Protein AF-A0A0B4BW77-F1 (afdb_monomer_lite)

Sequence (186 aa):
MVEDGPVEFASAALFLFASVLAFWTLVTRELAHKSDVQLLLGVSLFSLLLFLSEVSFGARFFDFEMPPMEGGGEFDGGHDIAIILLRIMQKGDAISLVVALSLLLAFIGFVAVIYKARDPIRRFLQDEFHFALLVHVVLLACGVLLDLVPSRTVSLLEEAVEFTASVTIVWALLLFRRVCSSSMSR

pLDDT: mean 72.36, std 15.63, range [34.16, 97.12]

Secondary structure (DSSP, 8-state):
-----HHHHHHHHHHHHHHHHHHHHHHHS--S-HHHHHHHHHHHHHHHHHHHHHTGGGHHHHTPPPPBPTTSSB--SSHHHHHHHHHHHHTT-HHHHHHHHHHHHHHHHHHHHHHHSHHHHHHHHHSHHHHHHHHHHHHHHHHHHHHTS--HHHHHHHHHHHHHHHHHHHHHHHHHHHHHHHHTT-

Radius of gyration: 18.62 Å; chains: 1; bounding box: 36×39×57 Å

Structure (mmCIF, N/CA/C/O backbone):
data_AF-A0A0B4BW77-F1
#
_entry.id   AF-A0A0B4BW77-F1
#
loop_
_atom_site.group_PDB
_atom_site.id
_atom_site.type_symbol
_atom_site.label_atom_id
_atom_site.label_alt_id
_atom_site.label_comp_id
_atom_site.label_asym_id
_atom_site.label_entity_id
_atom_site.label_seq_id
_atom_site.pdbx_PDB_ins_code
_atom_site.Cartn_x
_atom_site.Cartn_y
_atom_site.Cartn_z
_atom_site.occupancy
_atom_site.B_iso_or_equiv
_atom_site.auth_seq_id
_atom_site.auth_comp_id
_atom_site.auth_asym_id
_atom_site.auth_atom_id
_atom_site.pdbx_PDB_model_num
ATOM 1 N N . MET A 1 1 ? 8.332 -13.791 -23.248 1.00 34.16 1 MET A N 1
ATOM 2 C CA . MET A 1 1 ? 8.058 -14.889 -22.301 1.00 34.16 1 MET A CA 1
ATOM 3 C C . MET A 1 1 ? 8.515 -14.385 -20.953 1.00 34.16 1 MET A C 1
ATOM 5 O O . MET A 1 1 ? 9.686 -14.518 -20.621 1.00 34.16 1 MET A O 1
ATOM 9 N N . VAL A 1 2 ? 7.631 -13.628 -20.315 1.00 42.31 2 VAL A N 1
ATOM 10 C CA . VAL A 1 2 ? 7.838 -13.030 -18.999 1.00 42.31 2 VAL A CA 1
ATOM 11 C C . VAL A 1 2 ? 7.521 -14.149 -18.013 1.00 42.31 2 VAL A C 1
ATOM 13 O O . VAL A 1 2 ? 6.435 -14.718 -18.065 1.00 42.31 2 VAL A O 1
ATOM 16 N N . GLU A 1 3 ? 8.517 -14.598 -17.255 1.00 41.25 3 GLU A N 1
ATOM 17 C CA . GLU A 1 3 ? 8.243 -15.444 -16.096 1.00 41.25 3 GLU A CA 1
ATOM 18 C C . GLU A 1 3 ? 7.619 -14.520 -15.054 1.00 41.25 3 GLU A C 1
ATOM 20 O O . GLU A 1 3 ? 8.354 -13.769 -14.421 1.00 41.25 3 GLU A O 1
ATOM 25 N N . ASP A 1 4 ? 6.292 -14.557 -14.910 1.00 58.50 4 ASP A N 1
ATOM 26 C CA . ASP A 1 4 ? 5.616 -14.001 -13.736 1.00 58.50 4 ASP A CA 1
ATOM 27 C C . ASP A 1 4 ? 6.308 -14.579 -12.495 1.00 58.50 4 ASP A C 1
ATOM 29 O O . ASP A 1 4 ? 6.298 -15.794 -12.244 1.00 58.50 4 ASP A O 1
ATOM 33 N N . GLY A 1 5 ? 6.996 -13.715 -11.752 1.00 69.25 5 GLY A N 1
ATOM 34 C CA . GLY A 1 5 ? 7.774 -14.127 -10.599 1.00 69.25 5 GLY A CA 1
ATOM 35 C C . GLY A 1 5 ? 6.849 -14.621 -9.480 1.00 69.25 5 GLY A C 1
ATOM 36 O O . GLY A 1 5 ? 5.802 -14.026 -9.226 1.00 69.25 5 GLY A O 1
ATOM 37 N N . PRO A 1 6 ? 7.227 -15.659 -8.708 1.00 81.50 6 PRO A N 1
ATOM 38 C CA . PRO A 1 6 ? 6.468 -16.062 -7.517 1.00 81.50 6 PRO A CA 1
ATOM 39 C C . PRO A 1 6 ? 6.309 -14.922 -6.492 1.00 81.50 6 PRO A C 1
ATOM 41 O O . PRO A 1 6 ? 5.449 -15.004 -5.616 1.00 81.50 6 PRO A O 1
ATOM 44 N N . VAL A 1 7 ? 7.142 -13.879 -6.591 1.00 84.44 7 VAL A N 1
ATOM 45 C CA . VAL A 1 7 ? 7.108 -12.674 -5.758 1.00 84.44 7 VAL A CA 1
ATOM 46 C C . VAL A 1 7 ? 5.927 -11.771 -6.118 1.00 84.44 7 VAL A C 1
ATOM 48 O O . VAL A 1 7 ? 5.205 -11.396 -5.199 1.00 84.44 7 VAL A O 1
ATOM 51 N N . GLU A 1 8 ? 5.667 -11.515 -7.404 1.00 81.88 8 GLU A N 1
ATOM 52 C CA . GLU A 1 8 ? 4.513 -10.722 -7.874 1.00 81.88 8 GLU A CA 1
ATOM 53 C C . GLU A 1 8 ? 3.184 -11.369 -7.464 1.00 81.88 8 GLU A C 1
ATOM 55 O O . GLU A 1 8 ? 2.278 -10.742 -6.918 1.00 81.88 8 GLU A O 1
ATOM 60 N N . PHE A 1 9 ? 3.069 -12.691 -7.625 1.00 85.81 9 PHE A N 1
ATOM 61 C CA . PHE A 1 9 ? 1.867 -13.390 -7.168 1.00 85.81 9 PHE A CA 1
ATOM 62 C C . PHE A 1 9 ? 1.692 -13.283 -5.644 1.00 85.81 9 PHE A C 1
ATOM 64 O O . PHE A 1 9 ? 0.572 -13.162 -5.133 1.00 85.81 9 PHE A O 1
ATOM 71 N N . ALA A 1 10 ? 2.796 -13.332 -4.895 1.00 89.50 10 ALA A N 1
ATOM 72 C CA . ALA A 1 10 ? 2.762 -13.210 -3.448 1.00 89.50 10 ALA A CA 1
ATOM 73 C C . ALA A 1 10 ? 2.405 -11.784 -2.991 1.00 89.50 10 ALA A C 1
ATOM 75 O O . ALA A 1 10 ? 1.598 -11.652 -2.067 1.00 89.50 10 ALA A O 1
ATOM 76 N N . SER A 1 11 ? 2.944 -10.733 -3.625 1.00 90.00 11 SER A N 1
ATOM 77 C CA . SER A 1 11 ? 2.578 -9.337 -3.341 1.00 90.00 11 SER A CA 1
ATOM 78 C C . SER A 1 11 ? 1.105 -9.088 -3.666 1.00 90.00 11 SER A C 1
ATOM 80 O O . SER A 1 11 ? 0.370 -8.594 -2.804 1.00 90.00 11 SER A O 1
ATOM 82 N N . ALA A 1 12 ? 0.627 -9.557 -4.824 1.00 90.25 12 ALA A N 1
ATOM 83 C CA . ALA A 1 12 ? -0.780 -9.514 -5.212 1.00 90.25 12 ALA A CA 1
ATOM 84 C C . ALA A 1 12 ? -1.688 -10.158 -4.151 1.00 90.25 12 ALA A C 1
ATOM 86 O O . ALA A 1 12 ? -2.634 -9.539 -3.650 1.00 90.25 12 ALA A O 1
ATOM 87 N N . ALA A 1 13 ? -1.387 -11.400 -3.757 1.00 93.44 13 ALA A N 1
ATOM 88 C CA . ALA A 1 13 ? -2.166 -12.127 -2.760 1.00 93.44 13 ALA A CA 1
ATOM 89 C C . ALA A 1 13 ? -2.197 -11.396 -1.407 1.00 93.44 13 ALA A C 1
ATOM 91 O O . ALA A 1 13 ? -3.237 -11.365 -0.741 1.00 93.44 13 ALA A O 1
ATOM 92 N N . LEU A 1 14 ? -1.084 -10.773 -1.009 1.00 95.75 14 LEU A N 1
ATOM 93 C CA . LEU A 1 14 ? -0.999 -9.977 0.213 1.00 95.75 14 LEU A CA 1
ATOM 94 C C . LEU A 1 14 ? -1.806 -8.678 0.120 1.00 95.75 14 LEU A C 1
ATOM 96 O O . LEU A 1 14 ? -2.469 -8.323 1.096 1.00 95.75 14 LEU A O 1
ATOM 100 N N . PHE A 1 15 ? -1.834 -8.002 -1.030 1.00 94.12 15 PHE A N 1
ATOM 101 C CA . PHE A 1 15 ? -2.699 -6.837 -1.240 1.00 94.12 15 PHE A CA 1
ATOM 102 C C . PHE A 1 15 ? -4.185 -7.203 -1.211 1.00 94.12 15 PHE A C 1
ATOM 104 O O . PHE A 1 15 ? -4.974 -6.519 -0.551 1.00 94.12 15 PHE A O 1
ATOM 111 N N . LEU A 1 16 ? -4.575 -8.325 -1.824 1.00 95.44 16 LEU A N 1
ATOM 112 C CA . LEU A 1 16 ? -5.945 -8.832 -1.728 1.00 95.44 16 LEU A CA 1
ATOM 113 C C . LEU A 1 16 ? -6.302 -9.1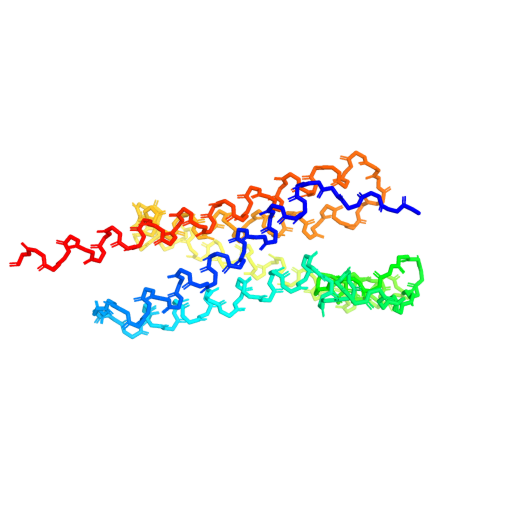64 -0.276 1.00 95.44 16 LEU A C 1
ATOM 115 O O . LEU A 1 16 ? -7.358 -8.765 0.223 1.00 95.44 16 LEU A O 1
ATOM 119 N N . PHE A 1 17 ? -5.402 -9.854 0.426 1.00 97.00 17 PHE A N 1
ATOM 120 C CA . PHE A 1 17 ? -5.583 -10.171 1.835 1.00 97.00 17 PHE A CA 1
ATOM 121 C C . PHE A 1 17 ? -5.716 -8.905 2.688 1.00 97.00 17 PHE A C 1
ATOM 123 O O . PHE A 1 17 ? -6.618 -8.834 3.521 1.00 97.00 17 PHE A O 1
ATOM 130 N N . ALA A 1 18 ? -4.887 -7.883 2.457 1.00 96.38 18 ALA A N 1
ATOM 131 C CA . ALA A 1 18 ? -4.980 -6.591 3.132 1.00 96.38 18 ALA A CA 1
ATOM 132 C C . ALA A 1 18 ? -6.332 -5.911 2.868 1.00 96.38 18 ALA A C 1
ATOM 134 O O . ALA A 1 18 ? -6.977 -5.444 3.809 1.00 96.38 18 ALA A O 1
ATOM 135 N N . SER A 1 19 ? -6.808 -5.924 1.619 1.00 95.56 19 SER A N 1
ATOM 136 C CA . SER A 1 19 ? -8.107 -5.357 1.249 1.00 95.56 19 SER A CA 1
ATOM 137 C C . SER A 1 19 ? -9.262 -6.016 2.008 1.00 95.56 19 SER A C 1
ATOM 139 O O . SER A 1 19 ? -10.070 -5.327 2.647 1.00 95.56 19 SER A O 1
ATOM 141 N N . VAL A 1 20 ? -9.297 -7.354 2.002 1.00 97.12 20 VAL A N 1
ATOM 142 C CA . VAL A 1 20 ? -10.304 -8.153 2.712 1.00 97.12 20 VAL A CA 1
ATOM 143 C C . VAL A 1 20 ? -10.185 -7.955 4.218 1.00 97.12 20 VAL A C 1
ATOM 145 O O . VAL A 1 20 ? -11.196 -7.792 4.897 1.00 97.12 20 VAL A O 1
ATOM 148 N N . LEU A 1 21 ? -8.968 -7.932 4.762 1.00 96.12 21 LEU A N 1
ATOM 149 C CA . LEU A 1 21 ? -8.731 -7.761 6.191 1.00 96.12 21 LEU A CA 1
ATOM 150 C C . LEU A 1 21 ? -9.185 -6.381 6.680 1.00 96.12 21 LEU A C 1
ATOM 152 O O . LEU A 1 21 ? -9.793 -6.292 7.751 1.00 96.12 21 LEU A O 1
ATOM 156 N N . ALA A 1 22 ? -8.925 -5.322 5.913 1.00 93.62 22 ALA A N 1
ATOM 157 C CA . ALA A 1 22 ? -9.378 -3.966 6.210 1.00 93.62 22 ALA A CA 1
ATOM 158 C C . ALA A 1 22 ? -10.910 -3.877 6.189 1.00 93.62 22 ALA A C 1
ATOM 160 O O . ALA A 1 22 ? -11.507 -3.426 7.169 1.00 93.62 22 ALA A O 1
ATOM 161 N N . PHE A 1 23 ? -11.553 -4.398 5.137 1.00 95.12 23 PHE A N 1
ATOM 162 C CA . PHE A 1 23 ? -13.014 -4.427 5.030 1.00 95.12 23 PHE A CA 1
ATOM 163 C C . PHE A 1 23 ? -13.659 -5.270 6.134 1.00 95.12 23 PHE A C 1
ATOM 165 O O . PHE A 1 23 ? -14.602 -4.840 6.792 1.00 95.12 23 PHE A O 1
ATOM 172 N N . TRP A 1 24 ? -13.112 -6.456 6.404 1.00 94.88 24 TRP A N 1
ATOM 173 C CA . TRP A 1 24 ? -13.575 -7.310 7.492 1.00 94.88 24 TRP A CA 1
ATOM 174 C C . TRP A 1 24 ? -13.477 -6.591 8.837 1.00 94.88 24 TRP A C 1
ATOM 176 O O . TRP A 1 24 ? -14.383 -6.672 9.663 1.00 94.88 24 TRP A O 1
ATOM 186 N N . THR A 1 25 ? -12.376 -5.879 9.081 1.00 92.75 25 THR A N 1
ATOM 187 C CA . THR A 1 25 ? -12.195 -5.103 10.315 1.00 92.75 25 THR A CA 1
ATOM 188 C C . THR A 1 25 ? -13.239 -4.000 10.419 1.00 92.75 25 THR A C 1
ATOM 190 O O . THR A 1 25 ? -13.837 -3.850 11.480 1.00 92.75 25 THR A O 1
ATOM 193 N N . LEU A 1 26 ? -13.514 -3.304 9.315 1.00 92.62 26 LEU A N 1
ATOM 194 C CA . LEU A 1 26 ? -14.539 -2.270 9.232 1.00 92.62 26 LEU A CA 1
ATOM 195 C C . LEU A 1 26 ? -15.942 -2.794 9.586 1.00 92.62 26 LEU A C 1
ATOM 197 O O . LEU A 1 26 ? -16.679 -2.103 10.280 1.00 92.62 26 LEU A O 1
ATOM 201 N N . VAL A 1 27 ? -16.313 -4.000 9.138 1.00 92.62 27 VAL A N 1
ATOM 202 C CA . VAL A 1 27 ? -17.664 -4.552 9.376 1.00 92.62 27 VAL A CA 1
ATOM 203 C C . VAL A 1 27 ? -17.808 -5.315 10.695 1.00 92.62 27 VAL A C 1
ATOM 205 O O . VAL A 1 27 ? -18.928 -5.518 11.155 1.00 92.62 27 VAL A O 1
ATOM 208 N N . THR A 1 28 ? -16.706 -5.767 11.304 1.00 90.19 28 THR A N 1
ATOM 209 C CA . THR A 1 28 ? -16.750 -6.612 12.517 1.00 90.19 28 THR A CA 1
ATOM 210 C C . THR A 1 28 ? -16.306 -5.928 13.799 1.00 90.19 28 THR A C 1
ATOM 212 O O . THR A 1 28 ? -16.478 -6.501 14.876 1.00 90.19 28 THR A O 1
ATOM 215 N N . ARG A 1 29 ? -15.710 -4.736 13.722 1.00 85.50 29 ARG A N 1
ATOM 216 C CA . ARG A 1 29 ? -15.259 -3.992 14.900 1.00 85.50 29 ARG A CA 1
ATOM 217 C C . ARG A 1 29 ? -16.062 -2.717 15.067 1.00 85.50 29 ARG A C 1
ATOM 219 O O . ARG A 1 29 ? -16.334 -2.010 14.104 1.00 85.50 29 ARG A O 1
ATOM 226 N N . GLU A 1 30 ? -16.384 -2.406 16.316 1.00 83.44 30 GLU A N 1
ATOM 227 C CA . GLU A 1 30 ? -16.870 -1.080 16.669 1.00 83.44 30 GLU A CA 1
ATOM 228 C C . GLU A 1 30 ? -15.696 -0.102 16.623 1.00 83.44 30 GLU A C 1
ATOM 230 O O . GLU A 1 30 ? -14.687 -0.274 17.312 1.00 83.44 30 GLU A O 1
ATOM 235 N N . LEU A 1 31 ? -15.813 0.901 15.759 1.00 84.88 31 LEU A N 1
ATOM 236 C CA . LEU A 1 31 ? -14.794 1.920 15.557 1.00 84.88 31 LEU A CA 1
ATOM 237 C C . LEU A 1 31 ? -15.200 3.177 16.319 1.00 84.88 31 LEU A C 1
ATOM 239 O O . LEU A 1 31 ? -16.306 3.691 16.145 1.00 84.88 31 LEU A O 1
ATOM 243 N N . ALA A 1 32 ? -14.296 3.675 17.159 1.00 79.31 32 ALA A N 1
ATOM 244 C CA . ALA A 1 32 ? -14.567 4.822 18.020 1.00 79.31 32 ALA A CA 1
ATOM 245 C C . ALA A 1 32 ? -14.694 6.135 17.227 1.00 79.31 32 ALA A C 1
ATOM 247 O O . ALA A 1 32 ? -15.439 7.034 17.626 1.00 79.31 32 ALA A O 1
ATOM 248 N N . HIS A 1 33 ? -13.985 6.255 16.099 1.00 82.50 33 HIS A N 1
ATOM 249 C CA . HIS A 1 33 ? -13.908 7.494 15.333 1.00 82.50 33 HIS A CA 1
ATOM 250 C C . HIS A 1 33 ? -14.300 7.308 13.862 1.00 82.50 33 HIS A C 1
ATOM 252 O O . HIS A 1 33 ? -13.935 6.337 13.202 1.00 82.50 33 HIS A O 1
ATOM 258 N N . LYS A 1 34 ? -15.009 8.302 13.303 1.00 81.19 34 LYS A N 1
ATOM 259 C CA . LYS A 1 34 ? -15.368 8.338 11.870 1.00 81.19 34 LYS A CA 1
ATOM 260 C C . LYS A 1 34 ? -14.142 8.365 10.948 1.00 81.19 34 LYS A C 1
ATOM 262 O O . LYS A 1 34 ? -14.232 7.896 9.818 1.00 81.19 34 LYS A O 1
ATOM 267 N N . SER A 1 35 ? -13.019 8.908 11.420 1.00 81.81 35 SER A N 1
ATOM 268 C CA . SER A 1 35 ? -11.739 8.889 10.704 1.00 81.81 35 SER A CA 1
ATOM 269 C C . SER A 1 35 ? -11.256 7.466 10.439 1.00 81.81 35 SER A C 1
ATOM 271 O O . SER A 1 35 ? -10.749 7.195 9.359 1.00 81.81 35 SER A O 1
ATOM 273 N N . ASP A 1 36 ? -11.477 6.549 11.380 1.00 86.06 36 ASP A N 1
ATOM 274 C CA . ASP A 1 36 ? -11.006 5.166 11.287 1.00 86.06 36 ASP A CA 1
ATOM 275 C C . ASP A 1 36 ? -11.819 4.386 10.251 1.00 86.06 36 ASP A C 1
ATOM 277 O O . ASP A 1 36 ? -11.274 3.598 9.483 1.00 86.06 36 ASP A O 1
ATOM 281 N N . VAL A 1 37 ? -13.124 4.673 10.176 1.00 87.06 37 VAL A N 1
ATOM 282 C CA . VAL A 1 37 ? -14.019 4.158 9.129 1.00 87.06 37 VAL A CA 1
ATOM 283 C C . VAL A 1 37 ? -13.526 4.582 7.747 1.00 87.06 37 VAL A C 1
ATOM 285 O O . VAL A 1 37 ? -13.382 3.747 6.856 1.00 87.06 37 VAL A O 1
ATOM 288 N N . GLN A 1 38 ? -13.258 5.879 7.567 1.00 84.62 38 GLN A N 1
ATOM 289 C CA . GLN A 1 38 ? -12.775 6.423 6.295 1.00 84.62 38 GLN A CA 1
ATOM 290 C C . GLN A 1 38 ? -11.406 5.855 5.926 1.00 84.62 38 GLN A C 1
ATOM 292 O O . GLN A 1 38 ? -11.182 5.500 4.771 1.00 84.62 38 GLN A O 1
ATOM 297 N N . LEU A 1 39 ? -10.516 5.729 6.910 1.00 86.62 39 LEU A N 1
ATOM 298 C CA . LEU A 1 39 ? -9.186 5.174 6.724 1.00 86.62 39 LEU A CA 1
ATOM 299 C C . LEU A 1 39 ? -9.242 3.704 6.301 1.00 86.62 39 LEU A C 1
ATOM 301 O O . LEU A 1 39 ? -8.622 3.348 5.307 1.00 86.62 39 LEU A O 1
ATOM 305 N N . LEU A 1 40 ? -10.003 2.856 7.000 1.00 89.00 40 LEU A N 1
ATOM 306 C CA . LEU A 1 40 ? -10.122 1.433 6.663 1.00 89.00 40 LEU A CA 1
ATOM 307 C C . LEU A 1 40 ? -10.803 1.209 5.315 1.00 89.00 40 LEU A C 1
ATOM 309 O O . LEU A 1 40 ? -10.385 0.325 4.570 1.00 89.00 40 LEU A O 1
ATOM 313 N N . LEU A 1 41 ? -11.819 2.009 4.982 1.00 87.38 41 LEU A N 1
ATOM 314 C CA . LEU A 1 41 ? -12.435 1.968 3.658 1.00 87.38 41 LEU A CA 1
ATOM 315 C C . LEU A 1 41 ? -11.427 2.373 2.575 1.00 87.38 41 LEU A C 1
ATOM 317 O O . LEU A 1 41 ? -11.308 1.685 1.565 1.00 87.38 41 LEU A O 1
ATOM 321 N N . GLY A 1 42 ? -10.673 3.450 2.809 1.00 82.44 42 GLY A N 1
ATOM 322 C CA . GLY A 1 42 ? -9.621 3.916 1.909 1.00 82.44 42 GLY A CA 1
ATOM 323 C C . GLY A 1 42 ? -8.533 2.867 1.699 1.00 82.44 42 GLY A C 1
ATOM 324 O O . GLY A 1 42 ? -8.228 2.537 0.559 1.00 82.44 42 GLY A O 1
ATOM 325 N N . VAL A 1 43 ? -8.007 2.283 2.780 1.00 87.88 43 VAL A N 1
ATOM 326 C CA . VAL A 1 43 ? -7.014 1.199 2.722 1.00 87.88 43 VAL A CA 1
ATOM 327 C C . VAL A 1 43 ? -7.583 -0.025 2.009 1.00 87.88 43 VAL A C 1
ATOM 329 O O . VAL A 1 43 ? -6.911 -0.589 1.157 1.00 87.88 43 VAL A O 1
ATOM 332 N N . SER A 1 44 ? -8.829 -0.413 2.292 1.00 89.81 44 SER A N 1
ATOM 333 C CA . SER A 1 44 ? -9.460 -1.563 1.640 1.00 89.81 44 SER A CA 1
ATOM 334 C C . SER A 1 44 ? -9.555 -1.386 0.123 1.00 89.81 44 SER A C 1
ATOM 336 O O . SER A 1 44 ? -9.124 -2.265 -0.627 1.00 89.81 44 SER A O 1
ATOM 338 N N . LEU A 1 45 ? -10.067 -0.240 -0.332 1.00 83.81 45 LEU A N 1
ATOM 339 C CA . LEU A 1 45 ? -10.190 0.071 -1.755 1.00 83.81 45 LEU A CA 1
ATOM 340 C C . LEU A 1 45 ? -8.820 0.225 -2.422 1.00 83.81 45 LEU A C 1
ATOM 342 O O . LEU A 1 45 ? -8.608 -0.295 -3.512 1.00 83.81 45 LEU A O 1
ATOM 346 N N . PHE A 1 46 ? -7.879 0.901 -1.765 1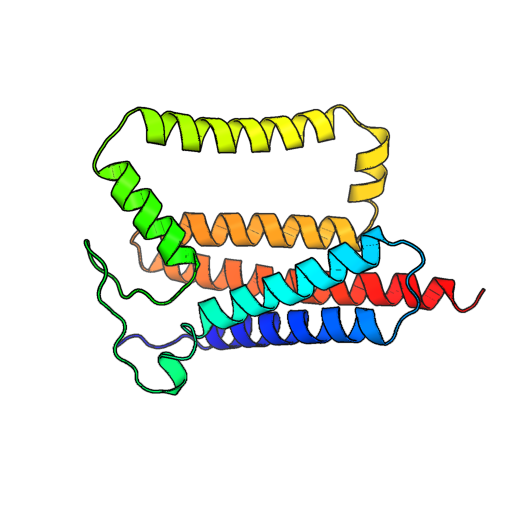.00 83.69 46 PHE A N 1
ATOM 347 C CA . PHE A 1 46 ? -6.538 1.108 -2.297 1.00 83.69 46 PHE A CA 1
ATOM 348 C C . PHE A 1 46 ? -5.766 -0.209 -2.431 1.00 83.69 46 PHE A C 1
ATOM 350 O O . PHE A 1 46 ? -5.220 -0.485 -3.492 1.00 83.69 46 PHE A O 1
ATOM 357 N N . SER A 1 47 ? -5.790 -1.079 -1.417 1.00 87.31 47 SER A N 1
ATOM 358 C CA . SER A 1 47 ? -5.173 -2.407 -1.507 1.00 87.31 47 SER A CA 1
ATOM 359 C C . SER A 1 47 ? -5.845 -3.299 -2.554 1.00 87.31 47 SER A C 1
ATOM 361 O O . SER A 1 47 ? -5.167 -4.106 -3.179 1.00 87.31 47 SER A O 1
ATOM 363 N N . LEU A 1 48 ? -7.151 -3.138 -2.803 1.00 84.75 48 LEU A N 1
ATOM 364 C CA . LEU A 1 48 ? -7.813 -3.830 -3.913 1.00 84.75 48 LEU A CA 1
ATOM 365 C C . LEU A 1 48 ? -7.277 -3.352 -5.267 1.00 84.75 48 LEU A C 1
ATOM 367 O O . LEU A 1 48 ? -7.036 -4.174 -6.143 1.00 84.75 48 LEU A O 1
ATOM 371 N N . LEU A 1 49 ? -7.071 -2.043 -5.433 1.00 79.44 49 LEU A N 1
ATOM 372 C CA . LEU A 1 49 ? -6.480 -1.486 -6.651 1.00 79.44 49 LEU A CA 1
ATOM 373 C C . LEU A 1 49 ? -5.044 -1.976 -6.867 1.00 79.44 49 LEU A C 1
ATOM 375 O O . LEU A 1 49 ? -4.705 -2.315 -7.992 1.00 79.44 49 LEU A O 1
ATOM 379 N N . LEU A 1 50 ? -4.232 -2.065 -5.809 1.00 82.38 50 LEU A N 1
ATOM 380 C CA . LEU A 1 50 ? -2.871 -2.611 -5.895 1.00 82.38 50 LEU A CA 1
ATOM 381 C C . LEU A 1 50 ? -2.875 -4.089 -6.294 1.00 82.38 50 LEU A C 1
ATOM 383 O O . LEU A 1 50 ? -2.137 -4.475 -7.188 1.00 82.38 50 LEU A O 1
ATOM 387 N N . PHE A 1 51 ? -3.760 -4.898 -5.701 1.00 87.12 51 PHE A N 1
ATOM 388 C CA . PHE A 1 51 ? -3.953 -6.284 -6.134 1.00 87.12 51 PHE A CA 1
ATOM 389 C C . PHE A 1 51 ? -4.318 -6.363 -7.616 1.00 87.12 51 PHE A C 1
ATOM 391 O O . PHE A 1 51 ? -3.710 -7.131 -8.350 1.00 87.12 51 PHE A O 1
ATOM 398 N N . LEU A 1 52 ? -5.307 -5.574 -8.050 1.00 80.25 52 LEU A N 1
ATOM 399 C CA . LEU A 1 52 ? -5.731 -5.550 -9.446 1.00 80.25 52 LEU A CA 1
ATOM 400 C C . LEU A 1 52 ? -4.601 -5.106 -10.372 1.00 80.25 52 LEU A C 1
ATOM 402 O O . LEU A 1 52 ? -4.513 -5.644 -11.465 1.00 80.25 52 LEU A O 1
ATOM 406 N N . SER A 1 53 ? -3.748 -4.180 -9.938 1.00 76.00 53 SER A N 1
ATOM 407 C CA . SER A 1 53 ? -2.556 -3.772 -10.680 1.00 76.00 53 SER A CA 1
ATOM 408 C C . SER A 1 53 ? -1.597 -4.943 -10.882 1.00 76.00 53 SER A C 1
ATOM 410 O O . SER A 1 53 ? -1.262 -5.260 -12.008 1.00 76.00 53 SER A O 1
ATOM 412 N N . GLU A 1 54 ? -1.256 -5.652 -9.809 1.00 81.38 54 GLU A N 1
ATOM 413 C CA . GLU A 1 54 ? -0.314 -6.782 -9.832 1.00 81.38 54 GLU A CA 1
ATOM 414 C C . GLU A 1 54 ? -0.809 -7.981 -10.652 1.00 81.38 54 GLU A C 1
ATOM 416 O O . GLU A 1 54 ? -0.037 -8.718 -11.264 1.00 81.38 54 GLU A O 1
ATOM 421 N N . VAL A 1 55 ? -2.128 -8.198 -10.681 1.00 78.88 55 VAL A N 1
ATOM 422 C CA . VAL A 1 55 ? -2.742 -9.222 -11.543 1.00 78.88 55 VAL A CA 1
ATOM 423 C C . VAL A 1 55 ? -3.211 -8.664 -12.870 1.00 78.88 55 VAL A C 1
ATOM 425 O O . VAL A 1 55 ? -3.988 -9.325 -13.574 1.00 78.88 55 VAL A O 1
ATOM 428 N N . SER A 1 56 ? -2.759 -7.467 -13.242 1.00 71.12 56 SER A N 1
ATOM 429 C CA . SER A 1 56 ? -2.959 -6.982 -14.593 1.00 71.12 56 SER A CA 1
ATOM 430 C C . SER A 1 56 ? -4.426 -6.802 -14.976 1.00 71.12 56 SER A C 1
ATOM 432 O O . SER A 1 56 ? -4.875 -7.131 -16.071 1.00 71.12 56 SER A O 1
ATOM 434 N N . PHE A 1 57 ? -5.222 -6.355 -14.005 1.00 64.00 57 PHE A N 1
ATOM 435 C CA . PHE A 1 57 ? -6.681 -6.272 -14.046 1.00 64.00 57 PHE A CA 1
ATOM 436 C C . PHE A 1 57 ? -7.356 -7.566 -14.538 1.00 64.00 57 PHE A C 1
ATOM 438 O O . PHE A 1 57 ? -8.457 -7.546 -15.086 1.00 64.00 57 PHE A O 1
ATOM 445 N N . GLY A 1 58 ? -6.713 -8.713 -14.308 1.00 56.06 58 GLY A N 1
ATOM 446 C CA . GLY A 1 58 ? -7.194 -10.026 -14.714 1.00 56.06 58 GLY A CA 1
ATOM 447 C C . GLY A 1 58 ? -6.742 -10.478 -16.101 1.00 56.06 58 GLY A C 1
ATOM 448 O O . GLY A 1 58 ? -7.017 -11.622 -16.451 1.00 56.06 58 GLY A O 1
ATOM 449 N N . ALA A 1 59 ? -6.020 -9.669 -16.877 1.00 58.25 59 ALA A N 1
ATOM 450 C CA . ALA A 1 59 ? -5.517 -10.094 -18.184 1.00 58.25 59 ALA A CA 1
ATOM 451 C C . ALA A 1 59 ? -4.600 -11.329 -18.086 1.00 58.25 59 ALA A C 1
ATOM 453 O O . ALA A 1 59 ? -4.720 -12.228 -18.915 1.00 58.25 59 ALA A O 1
ATOM 454 N N . ARG A 1 60 ? -3.831 -11.454 -16.991 1.00 63.31 60 ARG A N 1
ATOM 455 C CA . ARG A 1 60 ? -3.041 -12.654 -16.642 1.00 63.31 60 ARG A CA 1
ATOM 456 C C . ARG A 1 60 ? -3.890 -13.908 -16.368 1.00 63.31 60 ARG A C 1
ATOM 458 O O . ARG A 1 60 ? -3.439 -15.020 -16.599 1.00 63.31 60 ARG A O 1
ATOM 465 N N . PHE A 1 61 ? -5.129 -13.761 -15.887 1.00 59.97 61 PHE A N 1
ATOM 466 C CA . PHE A 1 61 ? -6.032 -14.895 -15.617 1.00 59.97 61 PHE A CA 1
ATOM 467 C C . PHE A 1 61 ? -6.884 -15.308 -16.821 1.00 59.97 61 PHE A C 1
ATOM 469 O O . PHE A 1 61 ? -7.408 -16.421 -16.847 1.00 59.97 61 PHE A O 1
ATOM 476 N N . PHE A 1 62 ? -7.064 -14.408 -17.786 1.00 61.12 62 PHE A N 1
ATOM 477 C CA . PHE A 1 62 ? -7.954 -14.599 -18.930 1.00 61.12 62 PHE A CA 1
ATOM 478 C C . PHE A 1 62 ? -7.207 -14.674 -20.274 1.00 61.12 62 PHE A C 1
ATOM 480 O O . PHE A 1 62 ? -7.870 -14.661 -21.309 1.00 61.12 62 PHE A O 1
ATOM 487 N N . ASP A 1 63 ? -5.868 -14.765 -20.262 1.00 60.81 63 ASP A N 1
ATOM 488 C CA . ASP A 1 63 ? -4.996 -14.750 -21.454 1.00 60.81 63 ASP A CA 1
ATOM 489 C C . ASP A 1 63 ? -5.329 -13.589 -22.417 1.00 60.81 63 ASP A C 1
ATOM 491 O O . ASP A 1 63 ? -5.269 -13.721 -23.642 1.00 60.81 63 ASP A O 1
ATOM 495 N N . PHE A 1 64 ? -5.726 -12.433 -21.874 1.00 59.41 64 PHE A N 1
ATOM 496 C CA . PHE A 1 64 ? -5.942 -11.249 -22.702 1.00 59.41 64 PHE A CA 1
ATOM 497 C C . PHE A 1 64 ? -4.592 -10.648 -23.083 1.00 59.41 64 PHE A C 1
ATOM 499 O O . PHE A 1 64 ? -3.783 -10.333 -22.214 1.00 59.41 64 PHE A O 1
ATOM 506 N N . GLU A 1 65 ? -4.377 -10.433 -24.382 1.00 54.97 65 GLU A N 1
ATOM 507 C CA . GLU A 1 65 ? -3.241 -9.646 -24.857 1.00 54.97 65 GLU A CA 1
ATOM 508 C C . GLU A 1 65 ? -3.396 -8.198 -24.382 1.00 54.97 65 GLU A C 1
ATOM 510 O O . GLU A 1 65 ? -4.375 -7.513 -24.703 1.00 54.97 65 GLU A O 1
ATOM 515 N N . MET A 1 66 ? -2.424 -7.741 -23.598 1.00 60.09 66 MET A N 1
ATOM 516 C CA . MET A 1 66 ? -2.381 -6.375 -23.105 1.00 60.09 66 MET A CA 1
ATOM 517 C C . MET A 1 66 ? -2.163 -5.393 -24.251 1.00 60.09 66 MET A C 1
ATOM 519 O O . MET A 1 66 ? -1.341 -5.649 -25.137 1.00 60.09 66 MET A O 1
ATOM 523 N N . PRO A 1 67 ? -2.848 -4.236 -24.248 1.00 56.66 67 PRO A N 1
ATOM 524 C CA . PRO A 1 67 ? -2.592 -3.231 -25.256 1.00 56.66 67 PRO A CA 1
ATOM 525 C C . PRO A 1 67 ? -1.139 -2.738 -25.117 1.00 56.66 67 PRO A C 1
ATOM 527 O O . PRO A 1 67 ? -0.726 -2.325 -24.029 1.00 56.66 67 PRO A O 1
ATOM 530 N N . PRO A 1 68 ? -0.347 -2.772 -26.203 1.00 61.50 68 PRO A N 1
ATOM 531 C CA . PRO A 1 68 ? 1.038 -2.329 -26.163 1.00 61.50 68 PRO A CA 1
ATOM 532 C C . PRO A 1 68 ? 1.103 -0.817 -25.929 1.00 61.50 68 PRO A C 1
ATOM 534 O O . PRO A 1 68 ? 0.359 -0.044 -26.540 1.00 61.50 68 PRO A O 1
ATOM 537 N N . MET A 1 69 ? 2.021 -0.379 -25.071 1.00 60.03 69 MET A N 1
ATOM 538 C CA . MET A 1 69 ? 2.219 1.039 -24.781 1.00 60.03 69 MET A CA 1
ATOM 539 C C . MET A 1 69 ? 3.127 1.722 -25.814 1.00 60.03 69 MET A C 1
ATOM 541 O O . MET A 1 69 ? 4.122 1.155 -26.279 1.00 60.03 69 MET A O 1
ATOM 545 N N . GLU A 1 70 ? 2.850 2.996 -26.132 1.00 49.78 70 GLU A N 1
ATOM 546 C CA . GLU A 1 70 ? 3.789 3.822 -26.905 1.00 49.78 70 GLU A CA 1
ATOM 547 C C . GLU A 1 70 ? 5.137 3.928 -26.162 1.00 49.78 70 GLU A C 1
ATOM 549 O O . GLU A 1 70 ? 5.212 4.412 -25.029 1.00 49.78 70 GLU A O 1
ATOM 554 N N . GLY A 1 71 ? 6.221 3.500 -26.818 1.00 57.41 71 GLY A N 1
ATOM 555 C CA . GLY A 1 71 ? 7.575 3.504 -26.248 1.00 57.41 71 GLY A CA 1
ATOM 556 C C . GLY A 1 71 ? 8.031 2.179 -25.625 1.00 57.41 71 GLY A C 1
ATOM 557 O O . GLY A 1 71 ? 9.133 2.136 -25.088 1.00 57.41 71 GLY A O 1
ATOM 558 N N . GLY A 1 72 ? 7.234 1.109 -25.738 1.00 61.06 72 GLY A N 1
ATOM 559 C CA . GLY A 1 72 ? 7.569 -0.241 -25.264 1.00 61.06 72 GLY A CA 1
ATOM 560 C C . GLY A 1 72 ? 6.951 -0.580 -23.902 1.00 61.06 72 GLY A C 1
ATOM 561 O O . GLY A 1 72 ? 6.688 0.319 -23.102 1.00 61.06 72 GLY A O 1
ATOM 562 N N . GLY A 1 73 ? 6.725 -1.870 -23.647 1.00 62.22 73 GLY A N 1
ATOM 563 C CA . GLY A 1 73 ? 5.974 -2.372 -22.488 1.00 62.22 73 GLY A CA 1
ATOM 564 C C . GLY A 1 73 ? 4.503 -2.663 -22.809 1.00 62.22 73 GLY A C 1
ATOM 565 O O . GLY A 1 73 ? 3.982 -2.232 -23.843 1.00 62.22 73 GLY A O 1
ATOM 566 N N . GLU A 1 74 ? 3.855 -3.411 -21.927 1.00 66.69 74 GLU A N 1
ATOM 567 C CA . GLU A 1 74 ? 2.439 -3.786 -21.975 1.00 66.69 74 GLU A CA 1
ATOM 568 C C . GLU A 1 74 ? 1.697 -3.002 -20.890 1.00 66.69 74 GLU A C 1
ATOM 570 O O . GLU A 1 74 ? 2.260 -2.821 -19.822 1.00 66.69 74 GLU A O 1
ATOM 575 N N . PHE A 1 75 ? 0.494 -2.482 -21.168 1.00 60.09 75 PHE A N 1
ATOM 576 C CA . PHE A 1 75 ? -0.304 -1.774 -20.156 1.00 60.09 75 PHE A CA 1
ATOM 577 C C . PHE A 1 75 ? -0.900 -2.791 -19.179 1.00 60.09 75 PHE A C 1
ATOM 579 O O . PHE A 1 75 ? -2.006 -3.287 -19.393 1.00 60.09 75 PHE A O 1
ATOM 586 N N . ASP A 1 76 ? -0.135 -3.125 -18.154 1.00 64.12 76 ASP A N 1
ATOM 587 C CA . ASP A 1 76 ? -0.320 -4.218 -17.230 1.00 64.12 76 ASP A CA 1
ATOM 588 C C . ASP A 1 76 ? -0.613 -3.802 -15.784 1.00 64.12 76 ASP A C 1
ATOM 590 O O . ASP A 1 76 ? -0.874 -4.677 -14.965 1.00 64.12 76 ASP A O 1
ATOM 594 N N . GLY A 1 77 ? -0.720 -2.502 -15.488 1.00 63.84 77 GLY A N 1
ATOM 595 C CA . GLY A 1 77 ? -1.033 -2.020 -14.145 1.00 63.84 77 GLY A CA 1
ATOM 596 C C . GLY A 1 77 ? -1.519 -0.569 -14.041 1.00 63.84 77 GLY A C 1
ATOM 597 O O . GLY A 1 77 ? -1.583 0.207 -14.991 1.00 63.84 77 GLY A O 1
ATOM 598 N N . GLY A 1 78 ? -1.897 -0.161 -12.826 1.00 56.84 78 GLY A N 1
ATOM 599 C CA . GLY A 1 78 ? -2.233 1.231 -12.503 1.00 56.84 78 GLY A CA 1
ATOM 600 C C . GLY A 1 78 ? -1.006 2.153 -12.449 1.00 56.84 78 GLY A C 1
ATOM 601 O O . GLY A 1 78 ? -1.138 3.358 -12.669 1.00 56.84 78 GLY A O 1
ATOM 602 N N . HIS A 1 79 ? 0.184 1.601 -12.196 1.00 61.59 79 HIS A N 1
ATOM 603 C CA . HIS A 1 79 ? 1.471 2.310 -12.271 1.00 61.59 79 HIS A CA 1
ATOM 604 C C . HIS A 1 79 ? 1.845 2.650 -13.720 1.00 61.59 79 HIS A C 1
ATOM 606 O O . HIS A 1 79 ? 2.433 3.709 -13.946 1.00 61.59 79 HIS A O 1
ATOM 612 N N . ASP A 1 80 ? 1.349 1.911 -14.717 1.00 60.25 80 ASP A N 1
ATOM 613 C CA . ASP A 1 80 ? 1.518 2.294 -16.122 1.00 60.25 80 ASP A CA 1
ATOM 614 C C . ASP A 1 80 ? 0.838 3.603 -16.482 1.00 60.25 80 ASP A C 1
ATOM 616 O O . ASP A 1 80 ? 1.292 4.313 -17.374 1.00 60.25 80 ASP A O 1
ATOM 620 N N . ILE A 1 81 ? -0.224 3.991 -15.772 1.00 56.25 81 ILE A N 1
ATOM 621 C CA . ILE A 1 81 ? -0.809 5.325 -15.938 1.00 56.25 81 ILE A CA 1
ATOM 622 C C . ILE A 1 81 ? 0.218 6.388 -15.527 1.00 56.25 81 ILE A C 1
ATOM 624 O O . ILE A 1 81 ? 0.342 7.412 -16.202 1.00 56.25 81 ILE A O 1
ATOM 628 N N . ALA A 1 82 ? 0.994 6.145 -14.465 1.00 56.69 82 ALA A N 1
ATOM 629 C CA . ALA A 1 82 ? 2.085 7.023 -14.054 1.00 56.69 82 ALA A CA 1
ATOM 630 C C . ALA A 1 82 ? 3.249 6.995 -15.060 1.00 56.69 82 ALA A C 1
ATOM 632 O O . ALA A 1 82 ? 3.791 8.058 -15.361 1.00 56.69 82 ALA A O 1
ATOM 633 N N . ILE A 1 83 ? 3.581 5.837 -15.645 1.00 59.84 83 ILE A N 1
ATOM 634 C CA . ILE A 1 83 ? 4.602 5.703 -16.701 1.00 59.84 83 ILE A CA 1
ATOM 635 C C . ILE A 1 83 ? 4.174 6.416 -17.987 1.00 59.84 83 ILE A C 1
ATOM 637 O O . ILE A 1 83 ? 4.955 7.176 -18.558 1.00 59.84 83 ILE A O 1
ATOM 641 N N . ILE A 1 84 ? 2.935 6.228 -18.442 1.00 56.62 84 ILE A N 1
ATOM 642 C CA . ILE A 1 84 ? 2.355 6.911 -19.604 1.00 56.62 84 ILE A CA 1
ATOM 643 C C . ILE A 1 84 ? 2.345 8.418 -19.358 1.00 56.62 84 ILE A C 1
ATOM 645 O O . ILE A 1 84 ? 2.786 9.173 -20.226 1.00 56.62 84 ILE A O 1
ATOM 649 N N . LEU A 1 85 ? 1.920 8.867 -18.171 1.00 55.62 85 LEU A N 1
ATOM 650 C CA . LEU A 1 85 ? 2.007 10.273 -17.782 1.00 55.62 85 LEU A CA 1
ATOM 651 C C . LEU A 1 85 ? 3.458 10.756 -17.834 1.00 55.62 85 LEU A C 1
ATOM 653 O O . LEU A 1 85 ? 3.723 11.748 -18.499 1.00 55.62 85 LEU A O 1
ATOM 657 N N . LEU A 1 86 ? 4.418 10.038 -17.250 1.00 57.41 86 LEU A N 1
ATOM 658 C CA . LEU A 1 86 ? 5.839 10.399 -17.275 1.00 57.41 86 LEU A CA 1
ATOM 659 C C . LEU A 1 86 ? 6.439 10.418 -18.687 1.00 57.41 86 LEU A C 1
ATOM 661 O O . LEU A 1 86 ? 7.248 11.290 -18.994 1.00 57.41 86 LEU A O 1
ATOM 665 N N . ARG A 1 87 ? 6.024 9.522 -19.583 1.00 63.00 87 ARG A N 1
ATOM 666 C CA . ARG A 1 87 ? 6.457 9.502 -20.990 1.00 63.00 87 ARG A CA 1
ATOM 667 C C . ARG A 1 87 ? 5.852 10.653 -21.786 1.00 63.00 87 ARG A C 1
ATOM 669 O O . ARG A 1 87 ? 6.554 11.290 -22.573 1.00 63.00 87 ARG A O 1
ATOM 676 N N . ILE A 1 88 ? 4.583 10.978 -21.537 1.00 53.19 88 ILE A N 1
ATOM 677 C CA . ILE A 1 88 ? 3.950 12.204 -22.040 1.00 53.19 88 ILE A CA 1
ATOM 678 C C . ILE A 1 88 ? 4.701 13.433 -21.494 1.00 53.19 88 ILE A C 1
ATOM 680 O O . ILE A 1 88 ? 4.952 14.377 -22.239 1.00 53.19 88 ILE A O 1
ATOM 684 N N . MET A 1 89 ? 5.158 13.394 -20.237 1.00 50.72 89 MET A N 1
ATOM 685 C CA . MET A 1 89 ? 5.952 14.457 -19.607 1.00 50.72 89 MET A CA 1
ATOM 686 C C . MET A 1 89 ? 7.376 14.572 -20.184 1.00 50.72 89 MET A C 1
ATOM 688 O O . MET A 1 89 ? 7.888 15.688 -20.269 1.00 50.72 89 MET A O 1
ATOM 692 N N . GLN A 1 90 ? 8.000 13.468 -20.618 1.00 56.22 90 GLN A N 1
ATOM 693 C CA . GLN A 1 90 ? 9.323 13.436 -21.266 1.00 56.22 90 GLN A CA 1
ATOM 694 C C . GLN A 1 90 ? 9.297 13.893 -22.734 1.00 56.22 90 GLN A C 1
ATOM 696 O O . GLN A 1 90 ? 10.314 14.377 -23.231 1.00 56.22 90 GLN A O 1
ATOM 701 N N . LYS A 1 91 ? 8.145 13.813 -23.421 1.00 59.66 91 LYS A N 1
ATOM 702 C CA . LYS A 1 91 ? 7.952 14.392 -24.769 1.00 59.66 91 LYS A CA 1
ATOM 703 C C . LYS A 1 91 ? 7.900 15.934 -24.777 1.00 59.66 91 LYS A C 1
ATOM 705 O O . LYS A 1 91 ? 7.949 16.525 -25.851 1.00 59.66 91 LYS A O 1
ATOM 710 N N . GLY A 1 92 ? 7.932 16.576 -23.606 1.00 54.00 92 GLY A N 1
ATOM 711 C CA . GLY A 1 92 ? 8.297 17.983 -23.441 1.00 54.00 92 GLY A CA 1
ATOM 712 C C . GLY A 1 92 ? 7.123 18.917 -23.162 1.00 54.00 92 GLY A C 1
ATOM 713 O O . GLY A 1 92 ? 6.370 19.259 -24.064 1.00 54.00 92 GLY A O 1
ATOM 714 N N . ASP A 1 93 ? 7.055 19.416 -21.927 1.00 50.50 93 ASP A N 1
ATOM 715 C CA . ASP A 1 93 ? 6.683 20.808 -21.657 1.00 50.50 93 ASP A CA 1
ATOM 716 C C . ASP A 1 93 ? 7.249 21.220 -20.288 1.00 50.50 93 ASP A C 1
ATOM 718 O O . ASP A 1 93 ? 7.186 20.451 -19.334 1.00 50.50 93 ASP A O 1
ATOM 722 N N . ALA A 1 94 ? 7.807 22.423 -20.145 1.00 53.50 94 ALA A N 1
ATOM 723 C CA . ALA A 1 94 ? 8.415 22.890 -18.887 1.00 53.50 94 ALA A CA 1
ATOM 724 C C . ALA A 1 94 ? 7.426 22.865 -17.700 1.00 53.50 94 ALA A C 1
ATOM 726 O O . ALA A 1 94 ? 7.821 22.774 -16.536 1.00 53.50 94 ALA A O 1
ATOM 72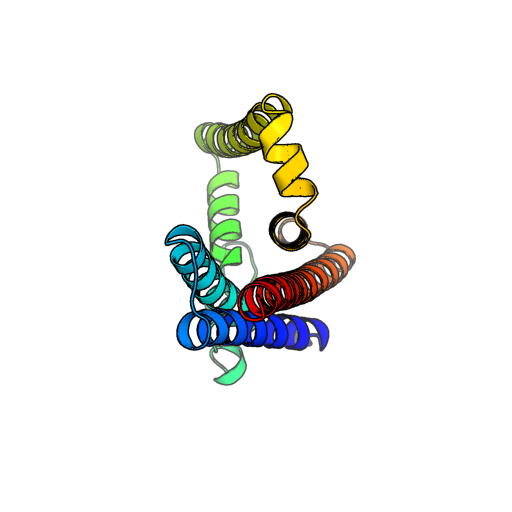7 N N . ILE A 1 95 ? 6.129 22.884 -18.011 1.00 51.22 95 ILE A N 1
ATOM 728 C CA . ILE A 1 95 ? 5.010 22.762 -17.079 1.00 51.22 95 ILE A CA 1
ATOM 729 C C . ILE A 1 95 ? 5.026 21.409 -16.346 1.00 51.22 95 ILE A C 1
ATOM 731 O O . ILE A 1 95 ? 4.715 21.361 -15.158 1.00 51.22 95 ILE A O 1
ATOM 735 N N . SER A 1 96 ? 5.446 20.316 -16.990 1.00 48.12 96 SER A N 1
ATOM 736 C CA . SER A 1 96 ? 5.458 18.978 -16.379 1.00 48.12 96 SER A CA 1
ATOM 737 C C . SER A 1 96 ? 6.541 18.822 -15.310 1.00 48.12 96 SER A C 1
ATOM 739 O O . SER A 1 96 ? 6.298 18.244 -14.249 1.00 48.12 96 SER A O 1
ATOM 741 N N . LEU A 1 97 ? 7.715 19.409 -15.548 1.00 50.66 97 LEU A N 1
ATOM 742 C CA . LEU A 1 97 ? 8.817 19.452 -14.589 1.00 50.66 97 LEU A CA 1
ATOM 743 C C . LEU A 1 97 ? 8.449 20.336 -13.394 1.00 50.66 97 LEU A C 1
ATOM 745 O O . LEU A 1 97 ? 8.735 19.982 -12.252 1.00 50.66 97 LEU A O 1
ATOM 749 N N . VAL A 1 98 ? 7.725 21.433 -13.640 1.00 51.53 98 VAL A N 1
ATOM 750 C CA . VAL A 1 98 ? 7.156 22.276 -12.584 1.00 51.53 98 VAL A CA 1
ATOM 751 C C . VAL A 1 98 ? 6.115 21.514 -11.769 1.00 51.53 98 VAL A C 1
ATOM 753 O O . VAL A 1 98 ? 6.151 21.621 -10.550 1.00 51.53 98 VAL A O 1
ATOM 756 N N . VAL A 1 99 ? 5.234 20.708 -12.370 1.00 53.34 99 VAL A N 1
ATOM 757 C CA . VAL A 1 99 ? 4.230 19.917 -11.628 1.00 53.34 99 VAL A CA 1
ATOM 758 C C . VAL A 1 99 ? 4.882 18.813 -10.793 1.00 53.34 99 VAL A C 1
ATOM 760 O O . VAL A 1 99 ? 4.571 18.702 -9.610 1.00 53.34 99 VAL A O 1
ATOM 763 N N . ALA A 1 100 ? 5.831 18.051 -11.346 1.00 54.41 100 ALA A N 1
ATOM 764 C CA . ALA A 1 100 ? 6.562 17.024 -10.598 1.00 54.41 100 ALA A CA 1
ATOM 765 C C . ALA A 1 100 ? 7.377 17.629 -9.445 1.00 54.41 100 ALA A C 1
ATOM 767 O O . ALA A 1 100 ? 7.313 17.150 -8.312 1.00 54.41 100 ALA A O 1
ATOM 768 N N . LEU A 1 101 ? 8.081 18.736 -9.705 1.00 54.00 101 LEU A N 1
ATOM 769 C CA . LEU A 1 101 ? 8.813 19.471 -8.677 1.00 54.00 101 LEU A CA 1
ATOM 770 C C . LEU A 1 101 ? 7.860 20.082 -7.641 1.00 54.00 101 LEU A C 1
ATOM 772 O O . LEU A 1 101 ? 8.185 20.093 -6.461 1.00 54.00 101 LEU A O 1
ATOM 776 N N . SER A 1 102 ? 6.670 20.533 -8.047 1.00 49.69 102 SER A N 1
ATOM 777 C CA . SER A 1 102 ? 5.642 21.064 -7.142 1.00 49.69 102 SER A CA 1
ATOM 778 C C . SER A 1 102 ? 5.038 19.978 -6.260 1.00 49.69 102 SER A C 1
ATOM 780 O O . SER A 1 102 ? 4.830 20.228 -5.080 1.00 49.69 102 SER A O 1
ATOM 782 N N . LEU A 1 103 ? 4.796 18.773 -6.785 1.00 56.91 103 LEU A N 1
ATOM 783 C CA . LEU A 1 103 ? 4.316 17.629 -6.004 1.00 56.91 103 LEU A CA 1
ATOM 784 C C . LEU A 1 103 ? 5.387 17.131 -5.034 1.00 56.91 103 LEU A C 1
ATOM 786 O O . LEU A 1 103 ? 5.085 16.883 -3.869 1.00 56.91 103 LEU A O 1
ATOM 790 N N . LEU A 1 104 ? 6.646 17.072 -5.470 1.00 57.50 104 LEU A N 1
ATOM 791 C CA . LEU A 1 104 ? 7.773 16.729 -4.608 1.00 57.50 104 LEU A CA 1
ATOM 792 C C . LEU A 1 104 ? 7.993 17.790 -3.517 1.00 57.50 104 LEU A C 1
ATOM 794 O O . LEU A 1 104 ? 8.157 17.444 -2.352 1.00 57.50 104 LEU A O 1
ATOM 798 N N . LEU A 1 105 ? 7.940 19.083 -3.854 1.00 50.81 105 LEU A N 1
ATOM 799 C CA . LEU A 1 105 ? 8.032 20.181 -2.884 1.00 50.81 105 LEU A CA 1
ATOM 800 C C . LEU A 1 105 ? 6.808 20.251 -1.967 1.00 50.81 105 LEU A C 1
ATOM 802 O O . LEU A 1 105 ? 6.958 20.605 -0.802 1.00 50.81 105 LEU A O 1
ATOM 806 N N . ALA A 1 106 ? 5.617 19.887 -2.444 1.00 52.12 106 ALA A N 1
ATOM 807 C CA . ALA A 1 106 ? 4.418 19.765 -1.621 1.00 52.12 106 ALA A CA 1
ATOM 808 C C . ALA A 1 106 ? 4.519 18.570 -0.669 1.00 52.12 106 ALA A C 1
ATOM 810 O O . ALA A 1 106 ? 4.142 18.700 0.489 1.00 52.12 106 ALA A O 1
ATOM 811 N N . PHE A 1 107 ? 5.090 17.446 -1.107 1.00 64.81 107 PHE A N 1
ATOM 812 C CA . PHE A 1 107 ? 5.377 16.291 -0.259 1.00 64.81 107 PHE A CA 1
ATOM 813 C C . PHE A 1 107 ? 6.447 16.618 0.791 1.00 64.81 107 PHE A C 1
ATOM 815 O O . PHE A 1 107 ? 6.231 16.400 1.979 1.00 64.81 107 PHE A O 1
ATOM 822 N N . ILE A 1 108 ? 7.560 17.242 0.395 1.00 57.94 108 ILE A N 1
ATOM 823 C CA . ILE A 1 108 ? 8.608 17.712 1.316 1.00 57.94 108 ILE A CA 1
ATOM 824 C C . ILE A 1 108 ? 8.054 18.783 2.265 1.00 57.94 108 ILE A C 1
ATOM 826 O O . ILE A 1 108 ? 8.349 18.761 3.456 1.00 57.94 108 ILE A O 1
ATOM 830 N N . GLY A 1 109 ? 7.221 19.700 1.772 1.00 50.09 109 GLY A N 1
ATOM 831 C CA . GLY A 1 109 ? 6.541 20.727 2.557 1.00 50.09 109 GLY A CA 1
ATOM 832 C C . GLY A 1 109 ? 5.533 20.135 3.539 1.00 50.09 109 GLY A C 1
ATOM 833 O O . GLY A 1 109 ? 5.497 20.552 4.691 1.00 50.09 109 GLY A O 1
ATOM 834 N N . PHE A 1 110 ? 4.784 19.112 3.133 1.00 57.78 110 PHE A N 1
ATOM 835 C CA . PHE A 1 110 ? 3.902 18.328 3.993 1.00 57.78 110 PHE A CA 1
ATOM 836 C C . PHE A 1 110 ? 4.707 17.629 5.092 1.00 57.78 110 PHE A C 1
ATOM 838 O O . PHE A 1 110 ? 4.394 17.791 6.269 1.00 57.78 110 PHE A O 1
ATOM 845 N N . VAL A 1 111 ? 5.815 16.974 4.735 1.00 54.03 111 VAL A N 1
ATOM 846 C CA . VAL A 1 111 ? 6.763 16.353 5.672 1.00 54.03 111 VAL A CA 1
ATOM 847 C C . VAL A 1 111 ? 7.427 17.389 6.593 1.00 54.03 111 VAL A C 1
ATOM 849 O O . VAL A 1 111 ? 7.639 17.104 7.766 1.00 54.03 111 VAL A O 1
ATOM 852 N N . ALA A 1 112 ? 7.708 18.611 6.133 1.00 52.97 112 ALA A N 1
ATOM 853 C CA . ALA A 1 112 ? 8.316 19.683 6.928 1.00 52.97 112 ALA A CA 1
ATOM 854 C C . ALA A 1 112 ? 7.313 20.395 7.857 1.00 52.97 112 ALA A C 1
ATOM 856 O O . ALA A 1 112 ? 7.663 20.749 8.984 1.00 52.97 112 ALA A O 1
ATOM 857 N N . VAL A 1 113 ? 6.062 20.579 7.423 1.00 53.50 113 VAL A N 1
ATOM 858 C CA . VAL A 1 113 ? 4.935 21.024 8.266 1.00 53.50 113 VAL A CA 1
ATOM 859 C C . VAL A 1 113 ? 4.676 19.988 9.351 1.00 53.50 113 VAL A C 1
ATOM 861 O O . VAL A 1 113 ? 4.515 20.350 10.517 1.00 53.50 113 VAL A O 1
ATOM 864 N N . ILE A 1 114 ? 4.759 18.710 8.980 1.00 52.28 114 ILE A N 1
ATOM 865 C CA . ILE A 1 114 ? 4.808 17.595 9.910 1.00 52.28 114 ILE A CA 1
ATOM 866 C C . ILE A 1 114 ? 5.994 17.791 10.887 1.00 52.28 114 ILE A C 1
ATOM 868 O O . ILE A 1 114 ? 5.816 17.942 12.095 1.00 52.28 114 ILE A O 1
ATOM 872 N N . TYR A 1 115 ? 7.216 17.937 10.393 1.00 49.50 115 TYR A N 1
ATOM 873 C CA . TYR A 1 115 ? 8.407 18.068 11.236 1.00 49.50 115 TYR A CA 1
ATOM 874 C C . TYR A 1 115 ? 8.380 19.278 12.198 1.00 49.50 115 TYR A C 1
ATOM 876 O O . TYR A 1 115 ? 8.956 19.235 13.290 1.00 49.50 115 TYR A O 1
ATOM 884 N N . LYS A 1 116 ? 7.696 20.367 11.818 1.00 43.38 116 LYS A N 1
ATOM 885 C CA . LYS A 1 116 ? 7.508 21.579 12.633 1.00 43.38 116 LYS A CA 1
ATOM 886 C C . LYS A 1 116 ? 6.374 21.430 13.662 1.00 43.38 116 LYS A C 1
ATOM 888 O O . LYS A 1 116 ? 6.438 22.055 14.719 1.00 43.38 116 LYS A O 1
ATOM 893 N N . ALA A 1 117 ? 5.395 20.560 13.415 1.00 51.22 117 ALA A N 1
ATOM 894 C CA . ALA A 1 117 ? 4.333 20.173 14.345 1.00 51.22 117 ALA A CA 1
ATOM 895 C C . ALA A 1 117 ? 4.796 19.034 15.285 1.00 51.22 117 ALA A C 1
ATOM 897 O O . ALA A 1 117 ? 4.232 17.941 15.314 1.00 51.22 117 ALA A O 1
ATOM 898 N N . ARG A 1 118 ? 5.860 19.291 16.060 1.00 54.00 118 ARG A N 1
ATOM 899 C CA . ARG A 1 118 ? 6.632 18.282 16.819 1.00 54.00 118 ARG A CA 1
ATOM 900 C C . ARG A 1 118 ? 5.837 17.388 17.785 1.00 54.00 118 ARG A C 1
ATOM 902 O O . ARG A 1 118 ? 6.274 16.269 18.038 1.00 54.00 118 ARG A O 1
ATOM 909 N N . ASP A 1 119 ? 4.694 17.829 18.305 1.00 58.59 119 ASP A N 1
ATOM 910 C CA . ASP A 1 119 ? 3.902 17.052 19.274 1.00 58.59 119 ASP A CA 1
ATOM 911 C C . ASP A 1 119 ? 2.941 16.014 18.655 1.00 58.59 119 ASP A C 1
ATOM 913 O O . ASP A 1 119 ? 2.991 14.850 19.068 1.00 58.59 119 ASP A O 1
ATOM 917 N N . PRO A 1 120 ? 2.087 16.343 17.663 1.00 56.53 120 PRO A N 1
ATOM 918 C CA . PRO A 1 120 ? 1.200 15.354 17.039 1.00 56.53 120 PRO A CA 1
ATOM 919 C C . PRO A 1 120 ? 1.948 14.268 16.257 1.00 56.53 120 PRO A C 1
ATOM 921 O O . PRO A 1 120 ? 1.494 13.130 16.216 1.00 56.53 120 PRO A O 1
ATOM 924 N N . ILE A 1 121 ? 3.120 14.565 15.696 1.00 54.72 121 ILE A N 1
ATOM 925 C CA . ILE A 1 121 ? 3.864 13.587 14.883 1.00 54.72 121 ILE A CA 1
ATOM 926 C C . ILE A 1 121 ? 4.747 12.682 15.690 1.00 54.72 121 ILE A C 1
ATOM 928 O O . ILE A 1 121 ? 4.918 11.528 15.323 1.00 54.72 121 ILE A O 1
ATOM 932 N N . ARG A 1 122 ? 5.219 13.142 16.845 1.00 56.84 122 ARG A N 1
ATOM 933 C CA . ARG A 1 122 ? 5.796 12.222 17.811 1.00 56.84 122 ARG A CA 1
ATOM 934 C C . ARG A 1 122 ? 4.761 11.189 18.257 1.00 56.84 122 ARG A C 1
ATOM 936 O O . ARG A 1 122 ? 5.107 10.022 18.333 1.00 56.84 122 ARG A O 1
ATOM 943 N N . ARG A 1 123 ? 3.501 11.587 18.478 1.00 58.94 123 ARG A N 1
ATOM 944 C CA . ARG A 1 123 ? 2.409 10.642 18.782 1.00 58.94 123 ARG A CA 1
ATOM 945 C C . ARG A 1 123 ? 2.066 9.740 17.592 1.00 58.94 123 ARG A C 1
ATOM 947 O O . ARG A 1 123 ? 1.884 8.551 17.794 1.00 58.94 123 ARG A O 1
ATOM 954 N N . PHE A 1 124 ? 2.045 10.278 16.372 1.00 58.72 124 PHE A N 1
ATOM 955 C CA . PHE A 1 124 ? 1.798 9.512 15.143 1.00 58.72 124 PHE A CA 1
ATOM 956 C C . PHE A 1 124 ? 2.908 8.490 14.840 1.00 58.72 124 PHE A C 1
ATOM 958 O O . PHE A 1 124 ? 2.618 7.361 14.482 1.00 58.72 124 PHE A O 1
ATOM 965 N N . LEU A 1 125 ? 4.180 8.858 15.028 1.00 57.94 125 LEU A N 1
ATOM 966 C CA . LEU A 1 125 ? 5.336 7.963 14.870 1.00 57.94 125 LEU A CA 1
ATOM 967 C C . LEU A 1 125 ? 5.483 6.968 16.031 1.00 57.94 125 LEU A C 1
ATOM 969 O O . LEU A 1 125 ? 6.158 5.956 15.882 1.00 57.94 125 LEU A O 1
ATOM 973 N N . GLN A 1 126 ? 4.896 7.266 17.193 1.00 64.69 126 GLN A N 1
ATOM 974 C CA . GLN A 1 126 ? 4.804 6.329 18.316 1.00 64.69 126 GLN A CA 1
ATOM 975 C C . GLN A 1 126 ? 3.657 5.331 18.153 1.00 64.69 126 GLN A C 1
ATOM 977 O O . GLN A 1 126 ? 3.668 4.297 18.815 1.00 64.69 126 GLN A O 1
ATOM 982 N N . ASP A 1 127 ? 2.679 5.632 17.300 1.00 77.69 127 ASP A N 1
ATOM 983 C CA . ASP A 1 127 ? 1.625 4.695 16.955 1.00 77.69 127 ASP A CA 1
ATOM 984 C C . ASP A 1 127 ? 2.123 3.748 15.859 1.00 77.69 127 ASP A C 1
ATOM 986 O O . ASP A 1 127 ? 2.310 4.126 14.699 1.00 77.69 127 ASP A O 1
ATOM 990 N N . GLU A 1 128 ? 2.352 2.497 16.256 1.00 82.69 128 GLU A N 1
ATOM 991 C CA . GLU A 1 128 ? 2.901 1.450 15.399 1.00 82.69 128 GLU A CA 1
ATOM 992 C C . GLU A 1 128 ? 2.077 1.254 14.116 1.00 82.69 128 GLU A C 1
ATOM 994 O O . GLU A 1 128 ? 2.647 0.963 13.064 1.00 82.69 128 GLU A O 1
ATOM 999 N N . PHE A 1 129 ? 0.753 1.452 14.172 1.00 83.88 129 PHE A N 1
ATOM 1000 C CA . PHE A 1 129 ? -0.114 1.333 12.999 1.00 83.88 129 PHE A CA 1
ATOM 1001 C C . PHE A 1 129 ? 0.165 2.434 11.972 1.00 83.88 129 PHE A C 1
ATOM 1003 O O . PHE A 1 129 ? 0.408 2.154 10.797 1.00 83.88 129 PHE A O 1
ATOM 1010 N N . HIS A 1 130 ? 0.142 3.687 12.419 1.00 80.81 130 HIS A N 1
ATOM 1011 C CA . HIS A 1 130 ? 0.342 4.849 11.561 1.00 80.81 130 HIS A CA 1
ATOM 1012 C C . HIS A 1 130 ? 1.759 4.890 10.983 1.00 80.81 130 HIS A C 1
ATOM 1014 O O . HIS A 1 130 ? 1.943 5.229 9.812 1.00 80.81 130 HIS A O 1
ATOM 1020 N N . PHE A 1 131 ? 2.754 4.484 11.774 1.00 81.00 131 PHE A N 1
ATOM 1021 C CA . PHE A 1 131 ? 4.121 4.326 11.298 1.00 81.00 131 PHE A CA 1
ATOM 1022 C C . PHE A 1 131 ? 4.230 3.242 10.218 1.00 81.00 131 PHE A C 1
ATOM 1024 O O . PHE A 1 131 ? 4.798 3.499 9.158 1.00 81.00 131 PHE A O 1
ATOM 1031 N N . ALA A 1 132 ? 3.644 2.060 10.435 1.00 83.69 132 ALA A N 1
ATOM 1032 C CA . ALA A 1 132 ? 3.645 0.995 9.433 1.00 83.69 132 ALA A CA 1
ATOM 1033 C C . ALA A 1 132 ? 2.933 1.426 8.138 1.00 83.69 132 ALA A C 1
ATOM 1035 O O . ALA A 1 132 ? 3.438 1.177 7.045 1.00 83.69 132 ALA A O 1
ATOM 1036 N N . LEU A 1 133 ? 1.812 2.147 8.241 1.00 84.00 133 LEU A N 1
ATOM 1037 C CA . LEU A 1 133 ? 1.113 2.691 7.077 1.00 84.00 133 LEU A CA 1
ATOM 1038 C C . LEU A 1 133 ? 1.984 3.691 6.296 1.00 84.00 133 LEU A C 1
ATOM 1040 O O . LEU A 1 133 ? 2.025 3.641 5.068 1.00 84.00 133 LEU A O 1
ATOM 1044 N N . LEU A 1 134 ? 2.716 4.567 6.992 1.00 81.06 134 LEU A N 1
ATOM 1045 C CA . LEU A 1 134 ? 3.656 5.494 6.358 1.00 81.06 134 LEU A CA 1
ATOM 1046 C C . LEU A 1 134 ? 4.780 4.747 5.629 1.00 81.06 134 LEU A C 1
ATOM 1048 O O . LEU A 1 134 ? 5.093 5.085 4.490 1.00 81.06 134 LEU A O 1
ATOM 1052 N N . VAL A 1 135 ? 5.366 3.725 6.262 1.00 81.44 135 VAL A N 1
ATOM 1053 C CA . VAL A 1 135 ? 6.412 2.896 5.644 1.00 81.44 135 VAL A CA 1
ATOM 1054 C C . VAL A 1 135 ? 5.887 2.217 4.379 1.00 81.44 135 VAL A C 1
ATOM 1056 O O . VAL A 1 135 ? 6.562 2.259 3.357 1.00 81.44 135 VAL A O 1
ATOM 1059 N N . HIS A 1 136 ? 4.670 1.668 4.408 1.00 86.06 136 HIS A N 1
ATOM 1060 C CA . HIS A 1 136 ? 4.028 1.088 3.228 1.00 86.06 136 HIS A CA 1
ATOM 1061 C C . HIS A 1 136 ? 3.915 2.096 2.069 1.00 86.06 136 HIS A C 1
ATOM 1063 O O . HIS A 1 136 ? 4.317 1.784 0.951 1.00 86.06 136 HIS A O 1
ATOM 1069 N N . VAL A 1 137 ? 3.434 3.316 2.337 1.00 81.81 137 VAL A N 1
ATOM 1070 C CA . VAL A 1 137 ? 3.309 4.368 1.309 1.00 81.81 137 VAL A CA 1
ATOM 1071 C C . VAL A 1 137 ? 4.672 4.760 0.735 1.00 81.81 137 VAL A C 1
ATOM 1073 O O . VAL A 1 137 ? 4.799 4.942 -0.474 1.00 81.81 137 VAL A O 1
ATOM 1076 N N . VAL A 1 138 ? 5.701 4.872 1.581 1.00 79.50 138 VAL A N 1
ATOM 1077 C CA . VAL A 1 138 ? 7.067 5.183 1.133 1.00 79.50 138 VAL A CA 1
ATOM 1078 C C . VAL A 1 138 ? 7.628 4.063 0.258 1.00 79.50 138 VAL A C 1
ATOM 1080 O O . VAL A 1 138 ? 8.211 4.355 -0.781 1.00 79.50 138 VAL A O 1
ATOM 1083 N N . LEU A 1 139 ? 7.428 2.798 0.637 1.00 79.56 139 LEU A N 1
ATOM 1084 C CA . LEU A 1 139 ? 7.885 1.653 -0.152 1.00 79.56 139 LEU A CA 1
ATOM 1085 C C . LEU A 1 139 ? 7.190 1.590 -1.517 1.00 79.56 139 LEU A C 1
ATOM 1087 O O . LEU A 1 139 ? 7.878 1.429 -2.516 1.00 79.56 139 LEU A O 1
ATOM 1091 N N . LEU A 1 140 ? 5.872 1.806 -1.585 1.00 80.00 140 LEU A N 1
ATOM 1092 C CA . LEU A 1 140 ? 5.164 1.885 -2.870 1.00 80.00 140 LEU A CA 1
ATOM 1093 C C . LEU A 1 140 ? 5.693 3.015 -3.753 1.00 80.00 140 LEU A C 1
ATOM 1095 O O . LEU A 1 140 ? 5.921 2.816 -4.940 1.00 80.00 140 LEU A O 1
ATOM 1099 N N . ALA A 1 141 ? 5.928 4.198 -3.178 1.00 77.25 141 ALA A N 1
ATOM 1100 C CA . ALA A 1 141 ? 6.513 5.304 -3.927 1.00 77.25 141 ALA A CA 1
ATOM 1101 C C . ALA A 1 141 ? 7.913 4.953 -4.459 1.00 77.25 141 ALA A C 1
ATOM 1103 O O . ALA A 1 141 ? 8.265 5.356 -5.562 1.00 77.25 141 ALA A O 1
ATOM 1104 N N . CYS A 1 142 ? 8.708 4.192 -3.699 1.00 72.62 142 CYS A N 1
ATOM 1105 C CA . CYS A 1 142 ? 9.984 3.671 -4.176 1.00 72.62 142 CYS A CA 1
ATOM 1106 C C . CYS A 1 142 ? 9.814 2.647 -5.306 1.00 72.62 142 CYS A C 1
ATOM 1108 O O . CYS A 1 142 ? 10.553 2.762 -6.275 1.00 72.62 142 CYS A O 1
ATOM 1110 N N . GLY A 1 143 ? 8.862 1.710 -5.210 1.00 75.50 143 GLY A N 1
ATOM 1111 C CA . GLY A 1 143 ? 8.556 0.738 -6.273 1.00 75.50 143 GLY A CA 1
ATOM 1112 C C . GLY A 1 143 ? 8.267 1.437 -7.600 1.00 75.50 143 GLY A C 1
ATOM 1113 O O . GLY A 1 143 ? 9.025 1.289 -8.552 1.00 75.50 143 GLY A O 1
ATOM 1114 N N . VAL A 1 144 ? 7.318 2.379 -7.588 1.00 75.31 144 VAL A N 1
ATOM 1115 C CA . VAL A 1 144 ? 6.961 3.193 -8.765 1.00 75.31 144 VAL A CA 1
ATOM 1116 C C . VAL A 1 144 ? 8.155 3.960 -9.348 1.00 75.31 144 VAL A C 1
ATOM 1118 O O . VAL A 1 144 ? 8.218 4.185 -10.550 1.00 75.31 144 VAL A O 1
ATOM 1121 N N . LEU A 1 145 ? 9.103 4.414 -8.521 1.00 72.44 145 LEU A N 1
ATOM 1122 C CA . LEU A 1 145 ? 10.304 5.099 -9.014 1.00 72.44 145 LEU A CA 1
ATOM 1123 C C . LEU A 1 145 ? 11.330 4.138 -9.627 1.00 72.44 145 LEU A C 1
ATOM 1125 O O . LEU A 1 145 ? 12.072 4.555 -10.518 1.00 72.44 145 LEU A O 1
ATOM 1129 N N . LEU A 1 146 ? 11.413 2.903 -9.128 1.00 68.88 146 LEU A N 1
ATOM 1130 C CA . LEU A 1 146 ? 12.319 1.877 -9.643 1.00 68.88 146 LEU A CA 1
ATOM 1131 C C . LEU A 1 146 ? 11.853 1.372 -11.012 1.00 68.88 146 LEU A C 1
ATOM 1133 O O . LEU A 1 146 ? 12.695 1.262 -11.903 1.00 68.88 146 LEU A O 1
ATOM 1137 N N . ASP A 1 147 ? 10.540 1.231 -11.202 1.00 71.94 147 ASP A N 1
ATOM 1138 C CA . ASP A 1 147 ? 9.887 0.861 -12.471 1.00 71.94 147 ASP A CA 1
ATOM 1139 C C . ASP A 1 147 ? 10.311 1.778 -13.647 1.00 71.94 147 ASP A C 1
ATOM 1141 O O . ASP A 1 147 ? 10.472 1.386 -14.804 1.00 71.94 147 ASP A O 1
ATOM 1145 N N . LEU A 1 148 ? 10.637 3.043 -13.352 1.00 66.81 148 LEU A N 1
ATOM 1146 C CA . LEU A 1 148 ? 11.084 4.015 -14.360 1.00 66.81 148 LEU A CA 1
ATOM 1147 C C . LEU A 1 148 ? 12.485 3.750 -14.922 1.00 66.81 148 LEU A C 1
ATOM 1149 O O . LEU A 1 148 ? 12.885 4.399 -15.896 1.00 66.81 148 LEU A O 1
ATOM 1153 N N . VAL A 1 149 ? 13.269 2.873 -14.295 1.00 68.62 149 VAL A N 1
ATOM 1154 C CA . VAL A 1 149 ? 14.663 2.624 -14.661 1.00 68.62 149 VAL A CA 1
ATOM 1155 C C . VAL A 1 149 ? 14.760 1.283 -15.393 1.00 68.62 149 VAL A C 1
ATOM 1157 O O . VAL A 1 149 ? 14.774 0.235 -14.750 1.00 68.62 149 VAL A O 1
ATOM 1160 N N . PRO A 1 150 ? 14.928 1.278 -16.731 1.00 64.94 150 PRO A N 1
ATOM 1161 C CA . PRO A 1 150 ? 14.952 0.047 -17.514 1.00 64.94 150 PRO A CA 1
ATOM 1162 C C . PRO A 1 150 ? 16.252 -0.732 -17.261 1.00 64.94 150 PRO A C 1
ATOM 1164 O O . PRO A 1 150 ? 17.274 -0.528 -17.920 1.00 64.94 150 PRO A O 1
ATOM 1167 N N . SER A 1 151 ? 16.229 -1.615 -16.264 1.00 72.25 151 SER A N 1
ATOM 1168 C CA . SER A 1 151 ? 17.347 -2.469 -15.869 1.00 72.25 151 SER A CA 1
ATOM 1169 C C . SER A 1 151 ? 16.842 -3.718 -15.155 1.00 72.25 151 SER A C 1
ATOM 1171 O O . SER A 1 151 ? 16.100 -3.630 -14.182 1.00 72.25 151 SER A O 1
ATOM 1173 N N . ARG A 1 152 ? 17.321 -4.896 -15.573 1.00 76.00 152 ARG A N 1
ATOM 1174 C CA . ARG A 1 152 ? 16.923 -6.186 -14.981 1.00 76.00 152 ARG A CA 1
ATOM 1175 C C . ARG A 1 152 ? 17.204 -6.273 -13.476 1.00 76.00 152 ARG A C 1
ATOM 1177 O O . ARG A 1 152 ? 16.440 -6.875 -12.739 1.00 76.00 152 ARG A O 1
ATOM 1184 N N . THR A 1 153 ? 18.301 -5.676 -13.011 1.00 75.62 153 THR A N 1
ATOM 1185 C CA . THR A 1 153 ? 18.633 -5.652 -11.576 1.00 75.62 153 THR A CA 1
ATOM 1186 C C . THR A 1 153 ? 17.704 -4.725 -10.794 1.00 75.62 153 THR A C 1
ATOM 1188 O O . THR A 1 153 ? 17.474 -4.959 -9.613 1.00 75.62 153 THR A O 1
ATOM 1191 N N . VAL A 1 154 ? 17.197 -3.669 -11.437 1.00 71.38 154 VAL A N 1
ATOM 1192 C CA . VAL A 1 154 ? 16.276 -2.719 -10.805 1.00 71.38 154 VAL A CA 1
ATOM 1193 C C . VAL A 1 154 ? 14.870 -3.302 -10.718 1.00 71.38 154 VAL A C 1
ATOM 1195 O O . VAL A 1 154 ? 14.272 -3.185 -9.660 1.00 71.38 154 VAL A O 1
ATOM 1198 N N . SER A 1 155 ? 14.417 -4.029 -11.740 1.00 74.88 155 SER A N 1
ATOM 1199 C CA . SER A 1 155 ? 13.129 -4.739 -11.708 1.00 74.88 155 SER A CA 1
ATOM 1200 C C . SER A 1 155 ? 13.070 -5.792 -10.584 1.00 74.88 155 SER A C 1
ATOM 1202 O O . SER A 1 155 ? 12.114 -5.832 -9.824 1.00 74.88 155 SER A O 1
ATOM 1204 N N . LEU A 1 156 ? 14.149 -6.547 -10.330 1.00 81.69 156 LEU A N 1
ATOM 1205 C CA . LEU A 1 156 ? 14.192 -7.440 -9.154 1.00 81.69 156 LEU A CA 1
ATOM 1206 C C . LEU A 1 156 ? 14.124 -6.687 -7.812 1.00 81.69 156 LEU A C 1
ATOM 1208 O O . LEU A 1 156 ? 13.646 -7.220 -6.809 1.00 81.69 156 LEU A O 1
ATOM 1212 N N . LEU A 1 157 ? 14.679 -5.472 -7.756 1.00 79.00 157 LEU A N 1
ATOM 1213 C CA . LEU A 1 157 ? 14.640 -4.642 -6.553 1.00 79.00 157 LEU A CA 1
ATOM 1214 C C . LEU A 1 157 ? 13.249 -4.036 -6.348 1.00 79.00 157 LEU A C 1
ATOM 1216 O O . LEU A 1 157 ? 12.798 -3.951 -5.211 1.00 79.00 157 LEU A O 1
ATOM 1220 N N . GLU A 1 158 ? 12.597 -3.630 -7.430 1.00 80.88 158 GLU A N 1
ATOM 1221 C CA . GLU A 1 158 ? 11.210 -3.185 -7.466 1.00 80.88 158 GLU A CA 1
ATOM 1222 C C . GLU A 1 158 ? 10.278 -4.270 -6.924 1.00 80.88 158 GLU A C 1
ATOM 1224 O O . GLU A 1 158 ? 9.657 -4.033 -5.890 1.00 80.88 158 GLU A O 1
ATOM 1229 N N . GLU A 1 159 ? 10.315 -5.485 -7.484 1.00 85.00 159 GLU A N 1
ATOM 1230 C CA . GLU A 1 159 ? 9.529 -6.631 -6.999 1.00 85.00 159 GLU A CA 1
ATOM 1231 C C . GLU A 1 159 ? 9.731 -6.859 -5.488 1.00 85.00 159 GLU A C 1
ATOM 1233 O O . GLU A 1 159 ? 8.788 -7.060 -4.719 1.00 85.00 159 GLU A O 1
ATOM 1238 N N . ALA A 1 160 ? 10.982 -6.792 -5.014 1.00 86.12 160 ALA A N 1
ATOM 1239 C CA . ALA A 1 160 ? 11.293 -6.957 -3.596 1.00 86.12 160 ALA A CA 1
ATOM 1240 C C . ALA A 1 160 ? 10.735 -5.812 -2.727 1.00 86.12 160 ALA A C 1
ATOM 1242 O O . ALA A 1 160 ? 10.294 -6.042 -1.591 1.00 86.12 160 ALA A O 1
ATOM 1243 N N . VAL A 1 161 ? 10.764 -4.577 -3.230 1.00 83.00 161 VAL A N 1
ATOM 1244 C CA . VAL A 1 161 ? 10.225 -3.391 -2.554 1.00 83.00 161 VAL A CA 1
ATOM 1245 C C . VAL A 1 161 ? 8.701 -3.456 -2.485 1.00 83.00 161 VAL A C 1
ATOM 1247 O O . VAL A 1 161 ? 8.143 -3.219 -1.411 1.00 83.00 161 VAL A O 1
ATOM 1250 N N . GLU A 1 162 ? 8.031 -3.842 -3.566 1.00 86.88 162 GLU A N 1
ATOM 1251 C CA . GLU A 1 162 ? 6.575 -3.997 -3.636 1.00 86.88 162 GLU A CA 1
ATOM 1252 C C . GLU A 1 162 ? 6.081 -5.144 -2.757 1.00 86.88 162 GLU A C 1
ATOM 1254 O O . GLU A 1 162 ? 5.161 -4.968 -1.948 1.00 86.88 162 GLU A O 1
ATOM 1259 N N . PHE A 1 163 ? 6.780 -6.280 -2.779 1.00 91.44 163 PHE A N 1
ATOM 1260 C CA . PHE A 1 163 ? 6.530 -7.366 -1.840 1.00 91.44 163 PHE A CA 1
ATOM 1261 C C . PHE A 1 163 ? 6.666 -6.894 -0.388 1.00 91.44 163 PHE A C 1
ATOM 1263 O O . PHE A 1 163 ? 5.777 -7.129 0.435 1.00 91.44 163 PHE A O 1
ATOM 1270 N N . THR A 1 164 ? 7.724 -6.151 -0.059 1.00 89.00 164 THR A N 1
ATOM 1271 C CA . THR A 1 164 ? 7.907 -5.597 1.294 1.00 89.00 164 THR A CA 1
ATOM 1272 C C . THR A 1 164 ? 6.797 -4.601 1.653 1.00 89.00 164 THR A C 1
ATOM 1274 O O . THR A 1 164 ? 6.312 -4.588 2.792 1.00 89.00 164 THR A O 1
ATOM 1277 N N . ALA A 1 165 ? 6.340 -3.793 0.694 1.00 87.19 165 ALA A N 1
ATOM 1278 C CA . ALA A 1 165 ? 5.212 -2.887 0.876 1.00 87.19 165 ALA A CA 1
ATOM 1279 C C . ALA A 1 165 ? 3.924 -3.660 1.204 1.00 87.19 165 ALA A C 1
ATOM 1281 O O . ALA A 1 165 ? 3.203 -3.269 2.128 1.00 87.19 165 ALA A O 1
ATOM 1282 N N . SER A 1 166 ? 3.663 -4.770 0.508 1.00 93.81 166 SER A N 1
ATOM 1283 C CA . SER A 1 166 ? 2.495 -5.634 0.726 1.00 93.81 166 SER A CA 1
ATOM 1284 C C . SER A 1 166 ? 2.494 -6.292 2.117 1.00 93.81 166 SER A C 1
ATOM 1286 O O . SER A 1 166 ? 1.480 -6.289 2.819 1.00 93.81 166 SER A O 1
ATOM 1288 N N . VAL A 1 167 ? 3.652 -6.753 2.598 1.00 94.50 167 VAL A N 1
ATOM 1289 C CA . VAL A 1 167 ? 3.798 -7.289 3.962 1.00 94.50 167 VAL A CA 1
ATOM 1290 C C . VAL A 1 167 ? 3.539 -6.196 5.002 1.00 94.50 167 VAL A C 1
ATOM 1292 O O . VAL A 1 167 ? 2.853 -6.425 6.003 1.00 94.50 167 VAL A O 1
ATOM 1295 N N . THR A 1 168 ? 4.055 -4.991 4.757 1.00 91.00 168 THR A N 1
ATOM 1296 C CA . THR A 1 168 ? 3.948 -3.866 5.693 1.00 91.00 168 THR A CA 1
ATOM 1297 C C . THR A 1 168 ? 2.496 -3.421 5.891 1.00 91.00 168 THR A C 1
ATOM 1299 O O . THR A 1 168 ? 2.092 -3.169 7.028 1.00 91.00 168 THR A O 1
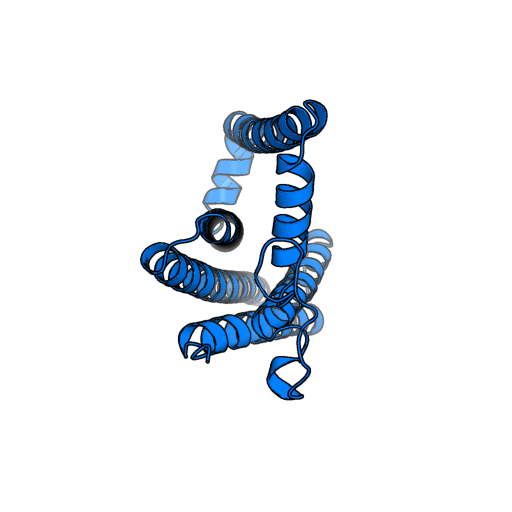ATOM 1302 N N . ILE A 1 169 ? 1.676 -3.375 4.832 1.00 93.31 169 ILE A N 1
ATOM 1303 C CA . ILE A 1 169 ? 0.259 -2.996 4.970 1.00 93.31 169 ILE A CA 1
ATOM 1304 C C . ILE A 1 169 ? -0.556 -4.053 5.717 1.00 93.31 169 ILE A C 1
ATOM 1306 O O . ILE A 1 169 ? -1.378 -3.710 6.571 1.00 93.31 169 ILE A O 1
ATOM 1310 N N . VAL A 1 170 ? -0.286 -5.340 5.480 1.00 96.25 170 VAL A N 1
ATOM 1311 C CA . VAL A 1 170 ? -0.907 -6.426 6.251 1.00 96.25 170 VAL A CA 1
ATOM 1312 C C . VAL A 1 170 ? -0.540 -6.295 7.728 1.00 96.25 170 VAL A C 1
ATOM 1314 O O . VAL A 1 170 ? -1.414 -6.364 8.595 1.00 96.25 170 VAL A O 1
ATOM 1317 N N . TRP A 1 171 ? 0.737 -6.047 8.025 1.00 94.19 171 TRP A N 1
ATOM 1318 C CA . TRP A 1 171 ? 1.203 -5.839 9.391 1.00 94.19 171 TRP A CA 1
ATOM 1319 C C . TRP A 1 171 ? 0.514 -4.647 10.067 1.00 94.19 171 TRP A C 1
ATOM 1321 O O . TRP A 1 171 ? 0.010 -4.790 11.183 1.00 94.19 171 TRP A O 1
ATOM 1331 N N . ALA A 1 172 ? 0.407 -3.508 9.377 1.00 89.31 172 ALA A N 1
ATOM 1332 C CA . ALA A 1 172 ? -0.301 -2.329 9.872 1.00 89.31 172 ALA A CA 1
ATOM 1333 C C . ALA A 1 172 ? -1.750 -2.673 10.268 1.00 89.31 172 ALA A C 1
ATOM 1335 O O . ALA A 1 172 ? -2.184 -2.386 11.384 1.00 89.31 172 ALA A O 1
ATOM 1336 N N . LEU A 1 173 ? -2.491 -3.371 9.406 1.00 93.88 173 LEU A N 1
ATOM 1337 C CA . LEU A 1 173 ? -3.877 -3.762 9.688 1.00 93.88 173 LEU A CA 1
ATOM 1338 C C . LEU A 1 173 ? -4.001 -4.715 10.886 1.00 93.88 173 LEU A C 1
ATOM 1340 O O . LEU A 1 173 ? -4.950 -4.615 11.670 1.00 93.88 173 LEU A O 1
ATOM 1344 N N . LEU A 1 174 ? -3.041 -5.625 11.069 1.00 94.25 174 LEU A N 1
ATOM 1345 C CA . LEU A 1 174 ? -3.003 -6.494 12.246 1.00 94.25 174 LEU A CA 1
ATOM 1346 C C . LEU A 1 174 ? -2.745 -5.701 13.534 1.00 94.25 174 LEU A C 1
ATOM 1348 O O . LEU A 1 174 ? -3.394 -5.974 14.548 1.00 94.25 174 LEU A O 1
ATOM 1352 N N . LEU A 1 175 ? -1.849 -4.710 13.497 1.00 90.81 175 LEU A N 1
ATOM 1353 C CA . LEU A 1 175 ? -1.604 -3.800 14.618 1.00 90.81 175 LEU A CA 1
ATOM 1354 C C . LEU A 1 175 ? -2.861 -3.000 14.973 1.00 90.81 175 LEU A C 1
ATOM 1356 O O . LEU A 1 175 ? -3.277 -3.007 16.133 1.00 90.81 175 LEU A O 1
ATOM 1360 N N . PHE A 1 176 ? -3.528 -2.411 13.977 1.00 89.38 176 PHE A N 1
ATOM 1361 C CA . PHE A 1 176 ? -4.777 -1.672 14.170 1.00 89.38 176 PHE A CA 1
ATOM 1362 C C . PHE A 1 176 ? -5.834 -2.522 14.892 1.00 89.38 176 PHE A C 1
ATOM 1364 O O . PHE A 1 176 ? -6.409 -2.120 15.906 1.00 89.38 176 PHE A O 1
ATOM 1371 N N . ARG A 1 177 ? -6.034 -3.766 14.437 1.00 89.81 177 ARG A N 1
ATOM 1372 C CA . ARG A 1 177 ? -6.984 -4.700 15.064 1.00 89.81 177 ARG A CA 1
ATOM 1373 C C . ARG A 1 177 ? -6.641 -5.036 16.512 1.00 89.81 177 ARG A C 1
ATOM 1375 O O . ARG A 1 177 ? -7.561 -5.224 17.311 1.00 89.81 177 ARG A O 1
ATOM 1382 N N . ARG A 1 178 ? -5.353 -5.160 16.857 1.00 87.75 178 ARG A N 1
ATOM 1383 C CA . ARG A 1 178 ? -4.919 -5.426 18.241 1.00 87.75 178 ARG A CA 1
ATOM 1384 C C . ARG A 1 178 ? -5.306 -4.272 19.160 1.00 87.75 178 ARG A C 1
ATOM 1386 O O . ARG A 1 178 ? -5.893 -4.518 20.214 1.00 87.75 178 ARG A O 1
ATOM 1393 N N . VAL A 1 179 ? -5.046 -3.038 18.729 1.00 82.50 179 VAL A N 1
ATOM 1394 C CA . VAL A 1 179 ? -5.398 -1.825 19.480 1.00 82.50 179 VAL A CA 1
ATOM 1395 C C . VAL A 1 179 ? -6.909 -1.756 19.713 1.00 82.50 179 VAL A C 1
ATOM 1397 O O . VAL A 1 179 ? -7.333 -1.672 20.868 1.00 82.50 179 VAL A O 1
ATOM 1400 N N . CYS A 1 180 ? -7.728 -1.926 18.669 1.00 78.25 180 CYS A N 1
ATOM 1401 C CA . CYS A 1 180 ? -9.190 -1.940 18.809 1.00 78.25 180 CYS A CA 1
ATOM 1402 C C . CYS A 1 180 ? -9.682 -3.043 19.758 1.00 78.25 180 CYS A C 1
ATOM 1404 O O . CYS A 1 180 ? -10.574 -2.808 20.569 1.00 78.25 180 CYS A O 1
ATOM 1406 N N . SER A 1 181 ? -9.086 -4.240 19.714 1.00 73.19 181 SER A N 1
ATOM 1407 C CA . SER A 1 181 ? -9.488 -5.337 20.601 1.00 73.19 181 SER A CA 1
ATOM 1408 C C . SER A 1 181 ? -9.192 -5.053 22.077 1.00 73.19 181 SER A C 1
ATOM 1410 O O . SER A 1 181 ? -9.959 -5.482 22.934 1.00 73.19 181 SER A O 1
ATOM 1412 N N . SER A 1 182 ? -8.107 -4.336 22.383 1.00 67.69 182 SER A N 1
A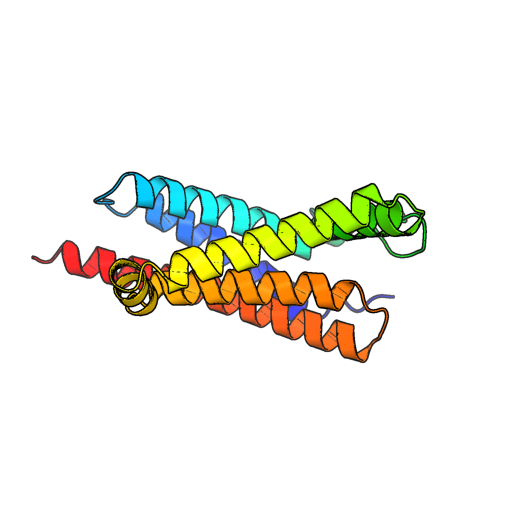TOM 1413 C CA . SER A 1 182 ? -7.736 -3.976 23.761 1.00 67.69 182 SER A CA 1
ATOM 1414 C C . SER A 1 182 ? -8.630 -2.897 24.386 1.00 67.69 182 SER A C 1
ATOM 1416 O O . SER A 1 182 ? -8.733 -2.813 25.610 1.00 67.69 182 SER A O 1
ATOM 1418 N N . SER A 1 183 ? -9.298 -2.088 23.557 1.00 60.59 183 SER A N 1
ATOM 1419 C CA . SER A 1 183 ? -10.229 -1.054 24.017 1.00 60.59 183 SER A CA 1
ATOM 1420 C C . SER A 1 183 ? -11.590 -1.620 24.432 1.00 60.59 183 SER A C 1
ATOM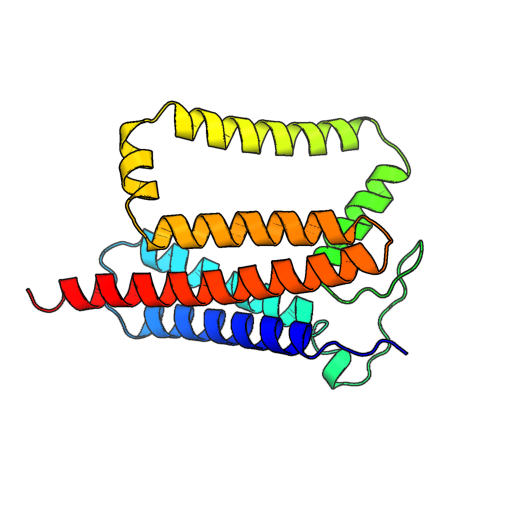 1422 O O . SER A 1 183 ? -12.306 -0.954 25.167 1.00 60.59 183 SER A O 1
ATOM 1424 N N . MET A 1 184 ? -11.955 -2.819 23.965 1.00 56.44 184 MET A N 1
ATOM 1425 C CA . MET A 1 184 ? -13.257 -3.447 24.241 1.00 56.44 184 MET A CA 1
ATOM 1426 C C . MET A 1 184 ? -13.276 -4.282 25.532 1.00 56.44 184 MET A C 1
ATOM 1428 O O . MET A 1 184 ? -14.341 -4.698 25.974 1.00 56.44 184 MET A O 1
ATOM 1432 N N . SER A 1 185 ? -12.112 -4.579 26.120 1.00 58.06 185 SER A N 1
ATOM 1433 C CA . SER A 1 185 ? -11.992 -5.382 27.348 1.00 58.06 185 SER A CA 1
ATOM 1434 C C . SER A 1 185 ? -11.865 -4.543 28.627 1.00 58.06 185 SER A C 1
ATOM 1436 O O . SER A 1 185 ? -11.495 -5.088 29.667 1.00 58.06 185 SER A O 1
ATOM 1438 N N . ARG A 1 186 ? -12.080 -3.228 28.542 1.00 47.75 186 ARG A N 1
ATOM 1439 C CA . ARG A 1 186 ? -12.133 -2.300 29.681 1.00 47.75 186 ARG A CA 1
ATOM 1440 C C . ARG A 1 186 ? -13.542 -1.755 29.816 1.00 47.75 186 ARG A C 1
ATOM 1442 O O . ARG A 1 186 ? -13.952 -1.562 30.977 1.00 47.75 186 ARG A O 1
#

Foldseek 3Di:
DDPLDPLLVLLLVLLQVLLVLLVCCLVPFDDPDPVSNVVSNVSNVVSNQVSCFSCQVCCVVVVNQADADDPGDGSRGPLVVVVNLVVVPVVDDVVSVVVVVVVVVVVVVVVVVLVVVPPVNVVLCVQLLSVLLVLLVVLLVQLSVLVNDPDPVSPVVSSVSSSVSSVSSSVSSVSVSVVSVVVVVD